Protein 4CML (pdb70)

B-factor: mean 36.12, std 12.85, range [19.16, 97.06]

Radius of gyration: 18.92 Å; Cα contacts (8 Å, |Δi|>4): 761; chains: 1; bounding box: 65×46×42 Å

InterPro domains:
  IPR000198 Rho GTPase-activating protein domain [PF00620] (830-967)
  IPR000198 Rho GTPase-activating protein domain [PS50238] (821-993)
  IPR000198 Rho GTPase-activating protein domain [SM00324] (827-993)
  IPR000300 Inositol polyphosphate-related phosphatase [PF22669] (350-634)
  IPR000300 Inositol polyphosphate-related phosphatase [SM00128] (343-644)
  IPR008936 Rho GTPase activation protein [G3DSA:1.10.555.10] (829-992)
  IPR008936 Rho GTPase activation protein [SSF48350] (781-991)
  IPR013783 Immunoglobulin-like fold [G3DSA:2.60.40.10] (668-793)
  IPR031896 INPP5B, PH domain [PF16776] (1-148)
  IPR031896 INPP5B, PH domain [cd13383] (17-129)
  IPR036691 Endonuclease/exonuclease/phosphatase superfamily [G3DSA:3.60.10.10] (320-667)
  IPR036691 Endonuclease/exonuclease/phosphatase superfamily [SSF56219] (322-664)
  IPR037793 OCRL1/INPP5B, INPP5c domain [cd09093] (345-638)
  IPR046985 Inositol 5-phosphatase [PTHR11200] (287-945)
  IPR047078 Inositol polyphosphate 5-phosphatase OCRL, RhoGAP [cd04380] (772-992)
  IPR048869 OCRL-1/2, ASH domain [PF21310] (672-779)

Nearest PDB structures (foldseek):
  4cml-assembly1_A  TM=1.003E+00  e=7.735E-70  Homo sapiens
  3n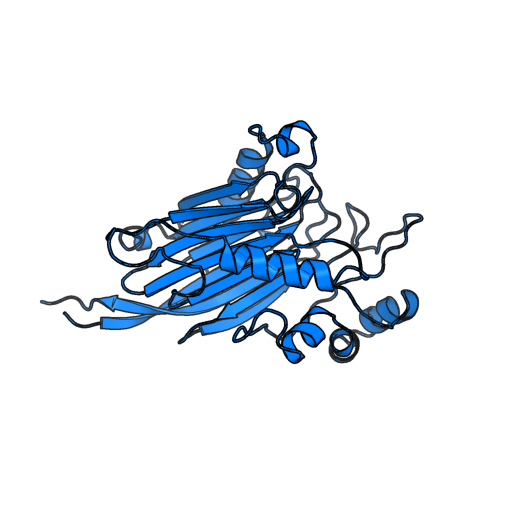9v-assembly1_A  TM=9.945E-01  e=9.491E-61  Homo sapiens
  4cmn-assembly1_A  TM=9.865E-01  e=2.016E-52  Homo sapiens
  5okn-assembly1_A  TM=8.732E-01  e=6.814E-31  Homo sapiens
  5okn-assembly4_D  TM=8.774E-01  e=6.661E-30  Homo sapiens

Solvent-accessible surface area: 13932 Å² total; per-residue (Å²): 175,181,47,95,68,70,97,8,55,0,2,0,0,0,1,1,0,38,17,56,33,36,138,57,85,5,96,78,2,0,3,80,84,50,117,19,0,19,0,0,0,0,0,0,0,38,0,16,111,42,146,86,1,47,125,110,113,138,13,97,40,52,109,58,2,44,44,13,0,46,144,1,12,20,88,118,24,92,32,20,112,34,73,36,30,44,25,11,5,2,0,1,1,2,5,0,39,97,133,22,30,94,103,26,52,74,42,52,18,60,50,6,6,2,4,93,183,31,164,42,1,48,37,0,0,0,0,0,10,0,41,0,29,57,6,21,0,0,1,0,0,0,4,0,13,32,82,70,119,72,70,125,96,0,18,95,1,24,45,38,0,40,82,77,1,96,3,83,47,106,70,124,100,102,104,71,12,44,5,89,95,19,78,3,5,0,0,0,0,2,0,6,0,22,7,56,146,38,90,43,129,98,0,56,81,6,10,144,110,141,53,30,100,94,0,66,48,56,0,2,2,79,71,21,47,79,63,152,69,2,1,115,60,27,66,35,14,135,8,88,18,47,0,0,22,49,3,42,83,52,24,68,86,44,7,106,57,112,146,56,76,38,0,0,0,0,1,0,0,4,32,75,34,160,86,25,79,40,76,32,17,73,18,20,57,58,0,58,11,0,14,7,0,0,0,4,0,9,0,37,0,5,0,103,10,57,45,141,177,195

Secondary structure (DSSP, 8-state):
--EEEEEEEEEEEEEE-TTPPP-S-THHHHSSS-PPPSEEEEEEE-S--SHHHHTT---HHHHHHHHHHHHHS-TTSPEEEEEEEEETTEEEEEEEEGGGGGGEEEEEEEEEE-SGGGTSTTSEEEEEEEEETTEEEEEEEEEPPPSGGGHHHHHHHHHHHHHH-EE--S-BTBPPEETTSSSEEEEEEE----B-S--HHHHHHHHHTT-HHHHHTTBHHHHHHHTTSS-TT-B-----S---B-B-TTSSSB--STT-PPPB--EEEEEEESSEEEEEEEE-TT--SSSS--EEEEEEEEEEEEPPP-

Sequence (310 aa):
MYTYIQNFRFFAGTYNVNGQSPKECLRLWLSNGIQAPDVYCVGFQELDLSKEAFFFHDTPKEEEWFKAVSEGLHPDAKYAKVKLIRLVGIMLLLYVKQEHAAYISEVEAETVGTGIMGRMGNKGGVAIRFQFHNTSICVVNSHLAAHIEEYERRNQDYKDICSRMQFCQPDPSLPPLTISNNHDVILWLGDLNYRIEEELDVEKVKKLIEEKDFQMLYAYDQLKIQVAAKTVFEGFTEGELTFQPTYKYDTGSDDWDTSEKCRAPAWCDRILWKGKNITQLSYQSHMALKTSDHKPVSSVFDIGVRVVAHHH

Organism: Homo sapiens (NCBI:txid9606)

CATH classification: 3.60.10.10

Structure (mmCIF, N/CA/C/O backbone):
data_4CML
#
_entry.id   4CML
#
_cell.length_a   133.661
_cell.length_b   133.661
_cell.length_c   133.661
_cell.angle_alpha   90.00
_cell.angle_beta   90.00
_cell.angle_gamma   90.00
#
_symmetry.space_group_name_H-M   'P 21 3'
#
loop_
_entity.id
_entity.type
_entity.pdbx_description
1 polymer 'TYPE II INOSITOL 1,4,5-TRISPHOSPHATE 5- PHOSPHATASE, ISOFORM 2'
2 non-polymer '1,2-dioctanoyl phosphatidyl epi-inositol (3,4)-bisphosphate'
3 non-polymer 'MAGNESIUM ION'
4 non-polymer 'CHLORIDE ION'
5 non-polymer 'SULFATE ION'
6 non-polymer GLYCEROL
7 water water
#
loop_
_atom_site.group_PDB
_atom_site.id
_atom_site.type_s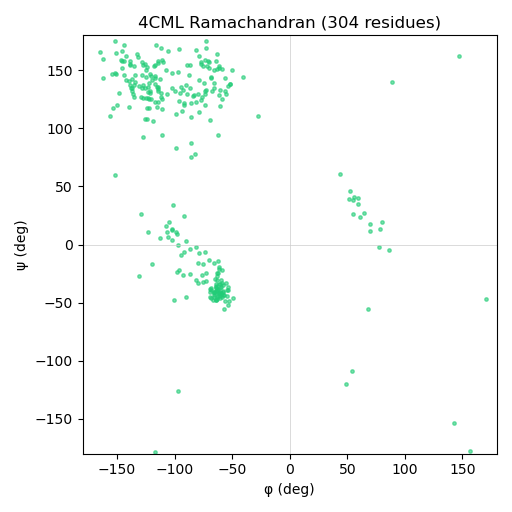ymbol
_atom_site.label_atom_id
_atom_site.label_alt_id
_atom_site.label_comp_id
_atom_site.label_asym_id
_atom_site.label_entity_id
_atom_site.label_seq_id
_atom_site.pdbx_PDB_ins_code
_atom_site.Cartn_x
_atom_site.Cartn_y
_atom_site.Cartn_z
_atom_site.occupancy
_atom_site.B_iso_or_equiv
_atom_site.auth_seq_id
_atom_site.auth_comp_id
_atom_site.auth_asym_id
_atom_site.auth_atom_id
_atom_site.pdbx_PDB_model_num
ATOM 1 N N . MET A 1 1 ? -24.972 34.288 -34.036 1.00 54.49 258 MET A N 1
ATOM 2 C CA . MET A 1 1 ? -24.590 33.649 -35.330 1.00 52.40 258 MET A CA 1
ATOM 3 C C . MET A 1 1 ? -24.515 32.120 -35.213 1.00 49.95 258 MET A C 1
ATOM 4 O O . MET A 1 1 ? -24.519 31.576 -34.106 1.00 51.04 258 MET A O 1
ATOM 9 N N . TYR A 1 2 ? -24.441 31.448 -36.362 1.00 46.55 259 TYR A N 1
ATOM 10 C CA . TYR A 1 2 ? -24.342 29.987 -36.432 1.00 43.76 259 TYR A CA 1
ATOM 11 C C . TYR A 1 2 ? -23.206 29.584 -37.362 1.00 40.73 259 TYR A C 1
ATOM 12 O O . TYR A 1 2 ? -23.057 30.177 -38.432 1.00 39.45 259 TYR A O 1
ATOM 21 N N . THR A 1 3 ? -22.406 28.598 -36.943 1.00 38.87 260 THR A N 1
ATOM 22 C CA . THR A 1 3 ? -21.330 28.052 -37.766 1.00 36.42 260 THR A CA 1
ATOM 23 C C . THR A 1 3 ? -21.570 26.591 -38.164 1.00 35.02 260 THR A C 1
ATOM 24 O O . THR A 1 3 ? -22.297 25.855 -37.494 1.00 35.09 260 THR A O 1
ATOM 28 N N . TYR A 1 4 ? -20.935 26.192 -39.260 1.00 32.52 261 TYR A N 1
ATOM 29 C CA . TYR A 1 4 ? -21.027 24.839 -39.776 1.00 31.66 261 TYR A CA 1
ATOM 30 C C . TYR A 1 4 ? -19.677 24.494 -40.391 1.00 30.07 261 TYR A C 1
ATOM 31 O O . TYR A 1 4 ? -18.910 25.388 -40.744 1.00 28.96 261 TYR A O 1
ATOM 40 N N . ILE A 1 5 ? -19.392 23.200 -40.508 1.00 29.79 262 ILE A N 1
ATOM 41 C CA . ILE A 1 5 ? -18.174 22.734 -41.141 1.00 28.57 262 ILE A CA 1
ATOM 42 C C . ILE A 1 5 ? -18.317 22.683 -42.663 1.00 28.40 262 ILE A C 1
ATOM 43 O O . ILE A 1 5 ? -19.269 22.119 -43.196 1.00 29.11 262 ILE A O 1
ATOM 48 N N . GLN A 1 6 ? -17.357 23.303 -43.337 1.00 27.70 263 GLN A N 1
ATOM 49 C CA . GLN A 1 6 ? -17.234 23.276 -44.777 1.00 27.80 263 GLN A CA 1
ATOM 50 C C . GLN A 1 6 ? -15.799 22.860 -45.077 1.00 27.08 263 GLN A C 1
ATOM 51 O O . GLN A 1 6 ? -14.860 23.370 -44.454 1.00 25.94 263 GLN A O 1
ATOM 57 N N . ASN A 1 7 ? -15.635 21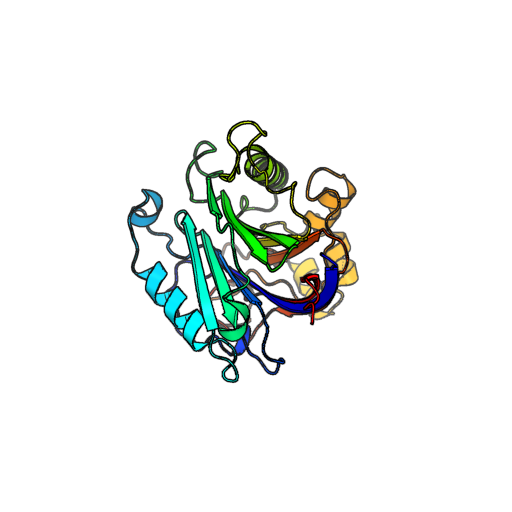.938 -46.022 1.00 27.58 264 ASN A N 1
ATOM 58 C CA . ASN A 1 7 ? -14.324 21.389 -46.339 1.00 27.79 264 ASN A CA 1
ATOM 59 C C . ASN A 1 7 ? -13.594 22.224 -47.358 1.00 26.93 264 ASN A C 1
ATOM 60 O O . ASN A 1 7 ? -14.177 22.636 -48.357 1.00 26.83 264 ASN A O 1
ATOM 65 N N . PHE A 1 8 ? -12.314 22.469 -47.095 1.00 26.15 265 PHE A N 1
ATOM 66 C CA . PHE A 1 8 ? -11.447 23.110 -48.066 1.00 26.45 265 PHE A CA 1
ATOM 67 C C . PHE A 1 8 ? -10.231 22.242 -48.314 1.00 26.30 265 PHE A C 1
ATOM 68 O O . PHE A 1 8 ? -9.787 21.494 -47.425 1.00 26.27 265 PHE A O 1
ATOM 76 N N . ARG A 1 9 ? -9.701 22.347 -49.526 1.00 26.57 266 ARG A N 1
ATOM 77 C CA . ARG A 1 9 ? -8.500 21.614 -49.919 1.00 27.15 266 ARG A CA 1
ATOM 78 C C . ARG A 1 9 ? -7.250 22.430 -49.658 1.00 25.52 266 ARG A C 1
ATOM 79 O O . ARG A 1 9 ? -7.117 23.520 -50.211 1.00 24.84 266 ARG A O 1
ATOM 87 N N . PHE A 1 10 ? -6.338 21.881 -48.849 1.00 24.84 267 PHE A N 1
ATOM 88 C CA . PHE A 1 10 ? -5.050 22.506 -48.532 1.00 24.11 267 PHE A CA 1
ATOM 89 C C . PHE A 1 10 ? -3.916 21.698 -49.139 1.00 24.18 267 PHE A C 1
ATOM 90 O O . PHE A 1 10 ? -3.827 20.499 -48.903 1.00 25.03 267 PHE A O 1
ATOM 98 N N . PHE A 1 11 ? -3.045 22.361 -49.899 1.00 23.69 268 PHE A N 1
ATOM 99 C CA . PHE A 1 11 ? -1.798 21.778 -50.385 1.00 23.06 268 PHE A CA 1
ATOM 100 C C . PHE A 1 11 ? -0.670 22.248 -49.484 1.00 22.42 268 PHE A C 1
ATOM 101 O O . PHE A 1 11 ? -0.576 23.442 -49.190 1.00 22.20 268 PHE A O 1
ATOM 109 N N . ALA A 1 12 ? 0.168 21.308 -49.045 1.00 22.28 269 ALA A N 1
ATOM 110 C CA . ALA A 1 12 ? 1.394 21.600 -48.311 1.00 21.73 269 ALA A CA 1
ATOM 111 C C . ALA A 1 12 ? 2.565 21.008 -49.085 1.00 22.25 269 ALA A C 1
ATOM 112 O O . ALA A 1 12 ? 2.522 19.855 -49.502 1.00 21.66 269 ALA A O 1
ATOM 114 N N . GLY A 1 13 ? 3.613 21.807 -49.269 1.00 22.20 270 GLY A N 1
ATOM 115 C CA . GLY A 1 13 ? 4.809 21.360 -49.960 1.00 22.68 270 GLY A CA 1
ATOM 116 C C . GLY A 1 13 ? 6.051 21.779 -49.214 1.00 22.27 270 GLY A C 1
ATOM 117 O O . GLY A 1 13 ? 6.078 22.849 -48.598 1.00 22.70 270 GLY A O 1
ATOM 118 N N . THR A 1 14 ? 7.077 20.936 -49.269 1.00 22.53 271 THR A N 1
ATOM 119 C CA . THR A 1 14 ? 8.385 21.256 -48.709 1.00 22.07 271 THR A CA 1
ATOM 120 C C . THR A 1 14 ? 9.465 20.859 -49.713 1.00 22.66 271 THR A C 1
ATOM 121 O O . THR A 1 14 ? 9.380 19.793 -50.340 1.00 23.41 271 THR A O 1
ATOM 125 N N . TYR A 1 15 ? 10.468 21.723 -49.873 1.00 22.13 272 TYR A N 1
ATOM 126 C CA . TYR A 1 15 ? 11.530 21.515 -50.857 1.00 22.44 272 TYR A CA 1
ATOM 127 C C . TYR A 1 15 ? 12.832 22.158 -50.377 1.00 22.47 272 TYR A C 1
ATOM 128 O O . TYR A 1 15 ? 12.896 23.357 -50.147 1.00 22.32 272 TYR A O 1
ATOM 137 N N . ASN A 1 16 ? 13.868 21.348 -50.219 1.00 23.36 273 ASN A N 1
ATOM 138 C CA . ASN A 1 16 ? 15.210 21.844 -49.923 1.00 23.23 273 ASN A CA 1
ATOM 139 C C . ASN A 1 16 ? 15.910 21.993 -51.265 1.00 23.80 273 ASN A C 1
ATOM 140 O O . ASN A 1 16 ? 16.136 21.001 -51.954 1.00 24.66 273 ASN A O 1
ATOM 145 N N . VAL A 1 17 ? 16.244 23.227 -51.638 1.00 23.22 274 VAL A N 1
ATOM 146 C CA . VAL A 1 17 ? 16.698 23.518 -53.004 1.00 23.66 274 VAL A CA 1
ATOM 147 C C . VAL A 1 17 ? 18.210 23.694 -53.126 1.00 23.82 274 VAL A C 1
ATOM 148 O O . VAL A 1 17 ? 18.699 24.194 -54.133 1.00 24.29 274 VAL A O 1
ATOM 152 N N . ASN A 1 18 ? 18.943 23.315 -52.086 1.00 24.03 275 ASN A N 1
ATOM 153 C CA . ASN A 1 18 ? 20.416 23.250 -52.132 1.00 25.08 275 ASN A CA 1
ATOM 154 C C . ASN A 1 18 ? 21.085 24.538 -52.647 1.00 25.41 275 ASN A C 1
ATOM 155 O O . ASN A 1 18 ? 22.037 24.491 -53.418 1.00 26.42 275 ASN A O 1
ATOM 160 N N . GLY A 1 19 ? 20.538 25.682 -52.253 1.00 24.98 276 GLY A N 1
ATOM 161 C CA . GLY A 1 19 ? 21.092 26.981 -52.612 1.00 25.60 276 GLY A CA 1
ATOM 162 C C . GLY A 1 19 ? 20.965 27.356 -54.073 1.00 26.74 276 GLY A C 1
ATOM 163 O O . GLY A 1 19 ? 21.580 28.329 -54.503 1.00 27.13 276 GLY A O 1
ATOM 164 N N . GLN A 1 20 ? 20.170 26.599 -54.829 1.00 27.16 277 GLN A N 1
ATOM 165 C CA . GLN A 1 20 ? 20.012 26.841 -56.260 1.00 28.88 277 GLN A CA 1
ATOM 166 C C . GLN A 1 20 ? 18.890 27.824 -56.572 1.00 28.70 277 GLN A C 1
ATOM 167 O O . GLN A 1 20 ? 17.952 27.992 -55.796 1.00 27.34 277 GLN A O 1
ATOM 173 N N . SER A 1 21 ? 19.021 28.476 -57.722 1.00 30.38 278 SER A N 1
ATOM 174 C CA . SER A 1 21 ? 17.924 29.193 -58.364 1.00 31.14 278 SER A CA 1
ATOM 175 C C . SER A 1 21 ? 17.014 28.174 -59.049 1.00 31.92 278 SER A C 1
ATOM 176 O O . SER A 1 21 ? 17.460 27.074 -59.381 1.00 32.56 278 SER A O 1
ATOM 179 N N . PRO A 1 22 ? 15.746 28.538 -59.284 1.00 32.12 279 PRO A N 1
ATOM 180 C CA . PRO A 1 22 ? 14.847 27.611 -59.962 1.00 33.04 279 PRO A CA 1
ATOM 181 C C . PRO A 1 22 ? 15.180 27.484 -61.443 1.00 35.59 279 PRO A C 1
ATOM 182 O O . PRO A 1 22 ? 15.408 28.495 -62.109 1.00 37.21 279 PRO A O 1
ATOM 186 N N . LYS A 1 23 ? 15.242 26.248 -61.932 1.00 36.66 280 LYS A N 1
ATOM 187 C CA . LYS A 1 23 ? 15.534 25.961 -63.343 1.00 39.39 280 LYS A CA 1
ATOM 188 C C . LYS A 1 23 ? 14.409 25.214 -64.050 1.00 39.51 280 LYS A C 1
ATOM 189 O O . LYS A 1 23 ? 14.369 25.190 -65.265 1.00 42.24 280 LYS A O 1
ATOM 195 N N . GLU A 1 24 ? 13.498 24.616 -63.291 1.00 37.35 281 GLU A N 1
ATOM 196 C CA . GLU A 1 24 ? 12.420 23.816 -63.849 1.00 37.50 281 GLU A CA 1
ATOM 197 C C . GLU A 1 24 ? 11.052 24.408 -63.516 1.00 35.91 281 GLU A C 1
ATOM 198 O O . GLU A 1 24 ? 10.877 25.085 -62.507 1.00 33.73 281 GLU A O 1
ATOM 204 N N . CYS A 1 25 ? 10.084 24.127 -64.375 1.00 36.63 282 CYS A N 1
ATOM 205 C CA . CYS A 1 25 ? 8.699 24.454 -64.104 1.00 35.87 282 CYS A CA 1
ATOM 206 C C . CYS A 1 25 ? 8.281 23.701 -62.844 1.00 33.36 282 CYS A C 1
ATOM 207 O O . CYS A 1 25 ? 8.568 22.515 -62.714 1.00 34.31 282 CYS A O 1
ATOM 210 N N . LEU A 1 26 ? 7.634 24.385 -61.913 1.00 30.80 283 LEU A N 1
ATOM 211 C CA . LEU A 1 26 ? 7.220 23.761 -60.665 1.00 28.89 283 LEU A CA 1
ATOM 212 C C . LEU A 1 26 ? 5.815 23.139 -60.692 1.00 29.10 283 LEU A C 1
ATOM 213 O O . LEU A 1 26 ? 5.350 22.641 -59.677 1.00 27.85 283 LEU A O 1
ATOM 218 N N . ARG A 1 27 ? 5.135 23.156 -61.835 1.00 30.50 284 ARG A N 1
ATOM 219 C CA . ARG A 1 27 ? 3.869 22.443 -61.950 1.00 31.02 284 ARG A CA 1
ATOM 220 C C . ARG A 1 27 ? 3.997 20.970 -61.548 1.00 31.09 284 ARG A C 1
ATOM 221 O O . ARG A 1 27 ? 3.082 20.406 -60.950 1.00 30.40 284 ARG A O 1
ATOM 229 N N . LEU A 1 28 ? 5.127 20.355 -61.882 1.00 32.12 285 LEU A N 1
ATOM 230 C CA . LEU A 1 28 ? 5.367 18.945 -61.573 1.00 32.90 285 LEU A CA 1
ATOM 231 C C . LEU A 1 28 ? 5.345 18.678 -60.067 1.00 30.88 285 LEU A C 1
ATOM 232 O O . LEU A 1 28 ? 5.154 17.540 -59.639 1.00 31.60 285 LEU A O 1
ATOM 237 N N . TRP A 1 29 ? 5.511 19.735 -59.277 1.00 28.74 286 TRP A N 1
ATOM 238 C CA . TRP A 1 29 ? 5.390 19.666 -57.830 1.00 26.84 286 TRP A CA 1
ATOM 239 C C . TRP A 1 29 ? 4.036 20.185 -57.339 1.00 25.83 286 TRP A C 1
ATOM 240 O O . TRP A 1 29 ? 3.366 19.549 -56.519 1.00 25.50 286 TRP A O 1
ATOM 251 N N . LEU A 1 30 ? 3.635 21.343 -57.843 1.00 25.91 287 LEU A N 1
ATOM 252 C CA . LEU A 1 30 ? 2.551 22.131 -57.242 1.00 25.19 287 LEU A CA 1
ATOM 253 C C . LEU A 1 30 ? 1.168 21.915 -57.866 1.00 26.15 287 LEU A C 1
ATOM 254 O O . LEU A 1 30 ? 0.168 22.213 -57.232 1.00 25.30 287 LEU A O 1
ATOM 259 N N . SER A 1 31 ? 1.116 21.440 -59.105 1.00 28.00 288 SER A N 1
ATOM 260 C CA . SER A 1 31 ? -0.153 21.199 -59.782 1.00 29.94 288 SER A CA 1
ATOM 261 C C . SER A 1 31 ? -0.014 20.066 -60.809 1.00 32.67 288 SER A C 1
ATOM 262 O O . SER A 1 31 ? -0.239 20.250 -62.002 1.00 34.20 288 SER A O 1
ATOM 265 N N . ASN A 1 32 ? 0.357 18.888 -60.319 1.00 34.24 289 ASN A N 1
ATOM 266 C CA . ASN A 1 32 ? 0.654 17.742 -61.172 1.00 37.73 289 ASN A CA 1
ATOM 267 C C . ASN A 1 32 ? -0.551 16.807 -61.233 1.00 39.19 289 ASN A C 1
ATOM 268 O O . ASN A 1 32 ? -0.633 15.846 -60.473 1.00 40.69 289 ASN A O 1
ATOM 273 N N . GLY A 1 33 ? -1.509 17.109 -62.092 1.00 40.24 290 GLY A N 1
ATOM 274 C CA . GLY A 1 33 ? -2.748 16.332 -62.146 1.00 41.24 290 GLY A CA 1
ATOM 275 C C . GLY A 1 33 ? -3.571 16.288 -60.856 1.00 39.81 290 GLY A C 1
ATOM 276 O O . GLY A 1 33 ? -4.176 15.266 -60.539 1.00 41.81 290 GLY A O 1
ATOM 277 N N . ILE A 1 34 ? -3.597 17.369 -60.091 1.00 37.32 291 ILE A N 1
ATOM 278 C CA . ILE A 1 34 ? -4.501 17.440 -58.938 1.00 35.35 291 ILE A CA 1
ATOM 279 C C . ILE A 1 34 ? -5.602 18.461 -59.192 1.00 34.82 291 ILE A C 1
ATOM 280 O O . ILE A 1 34 ? -5.454 19.332 -60.041 1.00 34.74 291 ILE A O 1
ATOM 285 N N . GLN A 1 35 ? -6.710 18.339 -58.461 1.00 34.38 292 GLN A N 1
ATOM 286 C CA . GLN A 1 35 ? -7.728 19.394 -58.406 1.00 34.07 292 GLN A CA 1
ATOM 287 C C . GLN A 1 35 ? -7.096 20.640 -57.824 1.00 31.75 292 GLN A C 1
ATOM 288 O O . GLN A 1 35 ? -6.204 20.533 -56.988 1.00 30.01 292 GLN A O 1
ATOM 294 N N . ALA A 1 36 ? -7.623 21.804 -58.202 1.00 31.36 293 ALA A N 1
ATOM 295 C CA . ALA A 1 36 ? -7.125 23.091 -57.708 1.00 30.32 293 ALA A CA 1
ATOM 296 C C . ALA A 1 36 ? -7.263 23.187 -56.195 1.00 28.83 293 ALA A C 1
ATOM 297 O O . ALA A 1 36 ? -8.365 23.109 -55.685 1.00 29.96 293 ALA A O 1
ATOM 299 N N . PRO A 1 37 ? -6.150 23.346 -55.465 1.00 27.64 294 PRO A N 1
ATOM 300 C CA . PRO A 1 37 ? -6.266 23.601 -54.039 1.00 26.57 294 PRO A CA 1
ATOM 301 C C . PRO A 1 37 ? -6.981 24.918 -53.734 1.00 26.43 294 PRO A C 1
ATOM 302 O O . PRO A 1 37 ? -6.911 25.845 -54.536 1.00 26.81 294 PRO A O 1
ATOM 306 N N . ASP A 1 38 ? -7.657 24.984 -52.587 1.00 25.71 295 ASP A N 1
ATOM 307 C CA . ASP A 1 38 ? -8.209 26.235 -52.083 1.00 25.63 295 ASP A CA 1
ATOM 308 C C . ASP A 1 38 ? -7.127 27.085 -51.414 1.00 24.82 295 ASP A C 1
ATOM 309 O O . ASP A 1 38 ? -7.177 28.315 -51.474 1.00 24.91 295 ASP A O 1
ATOM 314 N N . VAL A 1 39 ? -6.166 26.410 -50.781 1.00 23.99 296 VAL A N 1
ATOM 315 C CA . VAL A 1 39 ? -5.079 27.035 -50.041 1.00 23.56 296 VAL A CA 1
ATOM 316 C C . VAL A 1 39 ? -3.756 26.321 -50.354 1.00 23.56 296 VAL A C 1
ATOM 317 O O . VAL A 1 39 ? -3.690 25.081 -50.312 1.00 23.45 296 VAL A O 1
ATOM 321 N N . TYR A 1 40 ? -2.715 27.105 -50.652 1.00 23.47 297 TYR A N 1
ATOM 322 C CA . TYR A 1 40 ? -1.361 26.597 -50.868 1.00 23.31 297 TYR A CA 1
ATOM 323 C C . TYR A 1 40 ? -0.437 27.058 -49.746 1.00 23.29 297 TYR A C 1
ATOM 324 O O . TYR A 1 40 ? -0.398 28.253 -49.423 1.00 24.27 297 TYR A O 1
ATOM 333 N N . CYS A 1 41 ? 0.301 26.106 -49.171 1.00 23.29 298 CYS A N 1
ATOM 334 C CA . CYS A 1 41 ? 1.307 26.341 -48.147 1.00 23.14 298 CYS A CA 1
ATOM 335 C C . CYS A 1 41 ? 2.597 25.739 -48.698 1.00 23.04 298 CYS A C 1
ATOM 336 O O . CYS A 1 41 ? 2.734 24.519 -48.788 1.00 22.87 298 CYS A O 1
ATOM 339 N N . VAL A 1 42 ? 3.534 26.589 -49.092 1.00 22.75 299 VAL A N 1
ATOM 340 C CA . VAL A 1 42 ? 4.697 26.139 -49.833 1.00 22.33 299 VAL A CA 1
ATOM 341 C C . VAL A 1 42 ? 5.971 26.560 -49.101 1.00 22.41 299 VAL A C 1
ATOM 342 O O . VAL A 1 42 ? 6.217 27.748 -48.914 1.00 22.54 299 VAL A O 1
ATOM 346 N N . GLY A 1 43 ? 6.757 25.569 -48.668 1.00 22.30 300 GLY A N 1
ATOM 347 C CA . GLY A 1 43 ? 7.953 25.818 -47.876 1.00 22.40 300 GLY A CA 1
ATOM 348 C C . GLY A 1 43 ? 9.250 25.380 -48.537 1.00 22.56 300 GLY A C 1
ATOM 349 O O . GLY A 1 43 ? 9.307 24.337 -49.206 1.00 23.21 300 GLY A O 1
ATOM 350 N N . PHE A 1 44 ? 10.290 26.176 -48.318 1.00 22.13 301 PHE A N 1
ATOM 351 C CA . PHE A 1 44 ? 11.632 25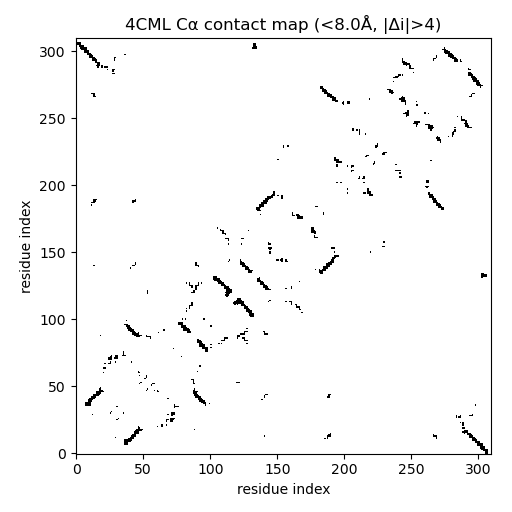.905 -48.807 1.00 22.43 301 PHE A CA 1
ATOM 352 C C . PHE A 1 44 ? 12.648 25.880 -47.682 1.00 22.56 301 PHE A C 1
ATOM 353 O O . PHE A 1 44 ? 12.477 26.560 -46.656 1.00 22.18 301 PHE A O 1
ATOM 361 N N . GLN A 1 45 ? 13.720 25.121 -47.908 1.00 22.86 302 GLN A N 1
ATOM 362 C CA . GLN A 1 45 ? 14.955 25.229 -47.135 1.00 22.99 302 GLN A CA 1
ATOM 363 C C . GLN A 1 45 ? 16.149 25.447 -48.078 1.00 23.57 302 GLN A C 1
ATOM 364 O O . GLN A 1 45 ? 16.098 25.106 -49.260 1.00 23.72 302 GLN A O 1
ATOM 370 N N . GLU A 1 46 ? 17.207 26.048 -47.546 1.00 23.42 303 GLU A N 1
ATOM 371 C CA . GLU A 1 46 ? 18.418 26.331 -48.306 1.00 23.86 303 GLU A CA 1
ATOM 372 C C . GLU A 1 46 ? 18.165 27.158 -49.570 1.00 23.79 303 GLU A C 1
ATOM 373 O O . GLU A 1 46 ? 18.774 26.930 -50.626 1.00 24.58 303 GLU A O 1
ATOM 379 N N . LEU A 1 47 ? 17.290 28.147 -49.451 1.00 22.65 304 LEU A N 1
ATOM 380 C CA . LEU A 1 47 ? 17.017 29.061 -50.567 1.00 22.66 304 LEU A CA 1
ATOM 381 C C . LEU A 1 47 ? 18.294 29.756 -51.032 1.00 23.46 304 LEU A C 1
ATOM 382 O O . LEU A 1 47 ? 18.449 30.019 -52.223 1.00 24.07 304 LEU A O 1
ATOM 387 N N . ASP A 1 48 ? 19.188 30.049 -50.081 1.00 23.34 305 ASP A N 1
ATOM 388 C CA . ASP A 1 48 ? 20.428 30.788 -50.328 1.00 24.14 305 ASP A CA 1
ATOM 389 C C . ASP A 1 48 ? 21.480 30.401 -49.283 1.00 24.43 305 ASP A C 1
ATOM 390 O O . ASP A 1 48 ? 21.307 30.643 -48.088 1.00 23.91 305 ASP A O 1
ATOM 395 N N . LEU A 1 49 ? 22.585 29.819 -49.743 1.00 25.35 306 LEU A N 1
ATOM 396 C CA . LEU A 1 49 ? 23.623 29.320 -48.840 1.00 25.65 306 LEU A CA 1
ATOM 397 C C . LEU A 1 49 ? 24.785 30.303 -48.685 1.00 25.82 306 LEU A C 1
ATOM 398 O O . LEU A 1 49 ? 25.799 29.970 -48.072 1.00 26.11 306 LEU A O 1
ATOM 403 N N . SER A 1 50 ? 24.633 31.518 -49.216 1.00 25.73 307 SER A N 1
ATOM 404 C CA . SER A 1 50 ? 25.708 32.505 -49.166 1.00 26.00 307 SER A CA 1
ATOM 405 C C . SER A 1 50 ? 25.947 33.051 -47.746 1.00 25.56 307 SER A C 1
ATOM 406 O O . SER A 1 50 ? 25.071 32.997 -46.866 1.00 24.51 307 SER A O 1
ATOM 409 N N . LYS A 1 51 ? 27.153 33.566 -47.536 1.00 25.59 308 LYS A N 1
ATOM 410 C CA . LYS A 1 51 ? 27.502 34.233 -46.304 1.00 25.60 308 LYS A CA 1
ATOM 411 C C . LYS A 1 51 ? 26.650 35.500 -46.126 1.00 26.15 308 LYS A C 1
ATOM 412 O O . LYS A 1 51 ? 26.263 35.829 -45.018 1.00 25.89 308 LYS A O 1
ATOM 418 N N . GLU A 1 52 ? 26.343 36.181 -47.230 1.00 26.80 309 GLU A N 1
ATOM 419 C CA . GLU A 1 52 ? 25.538 37.397 -47.193 1.00 26.99 309 GLU A CA 1
ATOM 420 C C . GLU A 1 52 ? 24.133 37.086 -46.661 1.00 26.27 309 GLU A C 1
ATOM 421 O O . GLU A 1 52 ? 23.627 37.800 -45.807 1.00 26.69 309 GLU A O 1
ATOM 427 N N . ALA A 1 53 ? 23.520 36.010 -47.143 1.00 25.13 310 ALA A N 1
ATOM 428 C CA . ALA A 1 53 ? 22.194 35.612 -46.664 1.00 24.32 310 ALA A CA 1
ATOM 429 C C . ALA A 1 53 ? 22.263 35.198 -45.197 1.00 24.27 310 ALA A C 1
ATOM 430 O O . ALA A 1 53 ? 21.397 35.567 -44.394 1.00 24.11 310 ALA A O 1
ATOM 432 N N . PHE A 1 54 ? 23.322 34.465 -44.855 1.00 24.60 311 PHE A N 1
ATOM 433 C CA . PHE A 1 54 ? 23.578 34.020 -43.479 1.00 24.33 311 PHE A CA 1
ATOM 434 C C . PHE A 1 54 ? 23.596 35.203 -42.500 1.00 24.96 311 PHE A C 1
ATOM 435 O O . PHE A 1 54 ? 23.069 35.089 -41.396 1.00 25.04 311 PHE A O 1
ATOM 443 N N . PHE A 1 55 ? 24.165 36.334 -42.911 1.00 25.44 312 PHE A N 1
ATOM 444 C CA . PHE A 1 55 ? 24.153 37.552 -42.075 1.00 26.56 312 PHE A CA 1
ATOM 445 C C . PHE A 1 55 ? 22.945 38.475 -42.359 1.00 26.75 312 PHE A C 1
ATOM 446 O O . PHE A 1 55 ? 22.989 39.684 -42.115 1.00 28.32 312 PHE A O 1
ATOM 454 N N . PHE A 1 56 ? 21.878 37.870 -42.878 1.00 25.75 313 PHE A N 1
ATOM 455 C CA . PHE A 1 56 ? 20.507 38.418 -42.866 1.00 25.73 313 PHE A CA 1
ATOM 456 C C . PHE A 1 56 ? 20.206 39.469 -43.940 1.00 26.21 313 PHE A C 1
ATOM 457 O O . PHE A 1 56 ? 19.224 40.201 -43.845 1.00 26.04 313 PHE A O 1
ATOM 465 N N . HIS A 1 57 ? 21.022 39.495 -44.991 1.00 26.41 314 HIS A N 1
ATOM 466 C CA . HIS A 1 57 ? 20.767 40.383 -46.120 1.00 27.30 314 HIS A CA 1
ATOM 467 C C . HIS A 1 57 ? 19.659 39.827 -47.012 1.00 27.04 314 HIS A C 1
ATOM 468 O O . HIS A 1 57 ? 19.403 38.624 -47.024 1.00 25.44 314 HIS A O 1
ATOM 475 N N . ASP A 1 58 ? 19.005 40.728 -47.737 1.00 28.81 315 ASP A N 1
ATOM 476 C CA . ASP A 1 58 ? 18.046 40.362 -48.769 1.00 29.55 315 ASP A CA 1
ATOM 477 C C . ASP A 1 58 ? 18.752 39.555 -49.854 1.00 29.44 315 ASP A C 1
ATOM 478 O O . ASP A 1 58 ? 19.955 39.695 -50.062 1.00 30.05 315 ASP A O 1
ATOM 483 N N . THR A 1 59 ? 17.991 38.716 -50.544 1.00 28.91 316 THR A N 1
ATOM 484 C CA . THR A 1 59 ? 18.537 37.852 -51.586 1.00 29.19 316 THR A CA 1
ATOM 485 C C . THR A 1 59 ? 17.589 37.783 -52.781 1.00 29.37 316 THR A C 1
ATOM 486 O O . THR A 1 59 ? 16.375 37.717 -52.608 1.00 28.63 316 THR A O 1
ATOM 490 N N . PRO A 1 60 ? 18.144 37.776 -54.001 1.00 30.77 317 PRO A N 1
ATOM 491 C CA . PRO A 1 60 ? 17.284 37.653 -55.179 1.00 31.29 317 PRO A CA 1
ATOM 492 C C . PRO A 1 60 ? 16.579 36.294 -55.261 1.00 30.25 317 PRO A C 1
ATOM 493 O O . PRO A 1 60 ? 15.593 36.159 -55.983 1.00 30.78 317 PRO A O 1
ATOM 497 N N . LYS A 1 61 ? 17.060 35.316 -54.497 1.00 28.99 318 LYS A N 1
ATOM 498 C CA . LYS A 1 61 ? 16.472 33.988 -54.469 1.00 28.21 318 LYS A CA 1
ATOM 499 C C . LYS A 1 61 ? 15.046 34.004 -53.946 1.00 27.53 318 LYS A C 1
ATOM 500 O O . LYS A 1 61 ? 14.234 33.157 -54.323 1.00 26.84 318 LYS A O 1
ATOM 506 N N . GLU A 1 62 ? 14.749 34.944 -53.052 1.00 27.60 319 GLU A N 1
ATOM 507 C CA . GLU A 1 62 ? 13.397 35.096 -52.524 1.00 27.38 319 GLU A CA 1
ATOM 508 C C . GLU A 1 62 ? 12.414 35.324 -53.670 1.00 28.13 319 GLU A C 1
ATOM 509 O O . GLU A 1 62 ? 11.459 34.580 -53.816 1.00 27.46 319 GLU A O 1
ATOM 515 N N . GLU A 1 63 ? 12.665 36.335 -54.492 1.00 29.90 320 GLU A N 1
ATOM 516 C CA . GLU A 1 63 ? 11.768 36.643 -55.605 1.00 31.99 320 GLU A CA 1
ATOM 517 C C . GLU A 1 63 ? 11.796 35.561 -56.698 1.00 31.64 320 GLU A C 1
ATOM 518 O O . GLU A 1 63 ? 10.756 35.236 -57.259 1.00 31.70 320 GLU A O 1
ATOM 524 N N . GLU A 1 64 ? 12.974 35.016 -57.006 1.00 31.07 321 GLU A N 1
ATOM 525 C CA . GLU A 1 64 ? 13.065 33.966 -58.025 1.00 31.25 321 GLU A CA 1
ATOM 526 C C . GLU A 1 64 ? 12.146 32.796 -57.668 1.00 29.67 321 GLU A C 1
ATOM 527 O O . GLU A 1 64 ? 11.363 32.353 -58.495 1.00 30.25 321 GLU A O 1
ATOM 533 N N . TRP A 1 65 ? 12.225 32.326 -56.432 1.00 28.26 322 TRP A N 1
ATOM 534 C CA . TRP A 1 65 ? 11.438 31.165 -56.015 1.00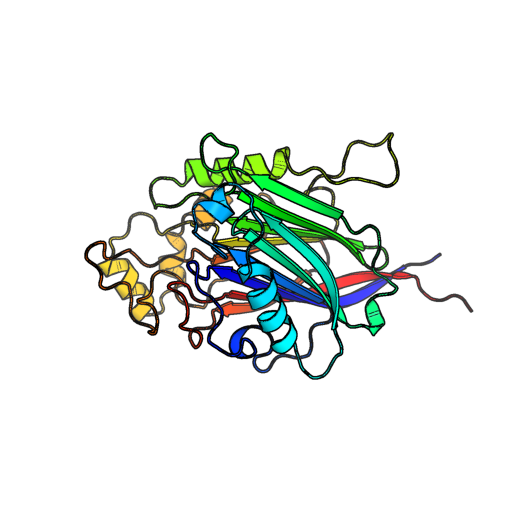 27.37 322 TRP A CA 1
ATOM 535 C C . TRP A 1 65 ? 9.973 31.494 -55.789 1.00 27.58 322 TRP A C 1
ATOM 536 O O . TRP A 1 65 ? 9.111 30.646 -56.034 1.00 27.44 322 TRP A O 1
ATOM 547 N N . PHE A 1 66 ? 9.681 32.714 -55.338 1.00 28.06 323 PHE A N 1
ATOM 548 C CA . PHE A 1 66 ? 8.289 33.154 -55.210 1.00 28.28 323 PHE A CA 1
ATOM 549 C C . PHE A 1 66 ? 7.582 33.174 -56.577 1.00 29.00 323 PHE A C 1
ATOM 550 O O . PHE A 1 66 ? 6.448 32.719 -56.713 1.00 28.85 323 PHE A O 1
ATOM 558 N N . LYS A 1 67 ? 8.258 33.701 -57.584 1.00 29.83 324 LYS A N 1
ATOM 559 C CA . LYS A 1 67 ? 7.700 33.754 -58.927 1.00 31.22 324 LYS A CA 1
ATOM 560 C C . LYS A 1 67 ? 7.519 32.358 -59.531 1.00 30.07 324 LYS A C 1
ATOM 561 O O . LYS A 1 67 ? 6.511 32.085 -60.176 1.00 30.41 324 LYS A O 1
ATOM 564 N N . ALA A 1 68 ? 8.508 31.497 -59.326 1.00 28.76 325 ALA A N 1
ATOM 565 C CA . ALA A 1 68 ? 8.446 30.115 -59.795 1.00 28.63 325 ALA A CA 1
ATOM 566 C C . ALA A 1 68 ? 7.246 29.384 -59.170 1.00 27.54 325 ALA A C 1
ATOM 567 O O . ALA A 1 68 ? 6.539 28.633 -59.865 1.00 27.60 325 ALA A O 1
ATOM 569 N N . VAL A 1 69 ? 7.011 29.617 -57.875 1.00 26.14 326 VAL A N 1
ATOM 570 C CA . VAL A 1 69 ? 5.879 28.993 -57.183 1.00 25.40 326 VAL A CA 1
ATOM 571 C C . VAL A 1 69 ? 4.574 29.545 -57.744 1.00 26.53 326 VAL A C 1
ATOM 572 O O . VAL A 1 69 ? 3.680 28.778 -58.118 1.00 26.53 326 VAL A O 1
ATOM 576 N N . SER A 1 70 ? 4.494 30.869 -57.862 1.00 27.42 327 SER A N 1
ATOM 577 C CA . SER A 1 70 ? 3.281 31.521 -58.369 1.00 28.61 327 SER A CA 1
ATOM 578 C C . SER A 1 70 ? 2.919 31.012 -59.761 1.00 29.73 327 SER A C 1
ATOM 579 O O . SER A 1 70 ? 1.753 30.815 -60.064 1.00 30.18 327 SER A O 1
ATOM 582 N N . GLU A 1 71 ? 3.930 30.810 -60.594 1.00 30.64 328 GLU A N 1
ATOM 583 C CA . GLU A 1 71 ? 3.738 30.333 -61.956 1.00 32.57 328 GLU A CA 1
ATOM 584 C C . GLU A 1 71 ? 3.356 28.849 -61.993 1.00 31.06 328 GLU A C 1
ATOM 585 O O . GLU A 1 71 ? 2.741 28.395 -62.946 1.00 31.88 328 GLU A O 1
ATOM 591 N N . GLY A 1 72 ? 3.723 28.110 -60.951 1.00 28.64 329 GLY A N 1
ATOM 592 C CA . GLY A 1 72 ? 3.434 26.682 -60.864 1.00 28.04 329 GLY A CA 1
ATOM 593 C C . GLY A 1 72 ? 2.143 26.311 -60.170 1.00 26.85 329 GLY A C 1
ATOM 594 O O . GLY A 1 72 ? 1.775 25.139 -60.149 1.00 26.94 329 GLY A O 1
ATOM 595 N N . LEU A 1 73 ? 1.452 27.291 -59.589 1.00 26.01 330 LEU A N 1
ATOM 596 C CA . LEU A 1 73 ? 0.151 27.028 -58.977 1.00 25.28 330 LEU A CA 1
ATOM 597 C C . LEU A 1 73 ? -0.877 26.589 -60.032 1.00 26.37 330 LEU A C 1
ATOM 598 O O . LEU A 1 73 ? -0.717 26.829 -61.234 1.00 27.06 330 LEU A O 1
ATOM 603 N N . HIS A 1 74 ? -1.915 25.912 -59.562 1.00 25.97 331 HIS A N 1
ATOM 604 C CA . HIS A 1 74 ? -2.924 25.358 -60.438 1.00 27.23 331 HIS A CA 1
ATOM 605 C C . HIS A 1 74 ? -3.509 26.453 -61.327 1.00 29.20 331 HIS A C 1
ATOM 606 O O . HIS A 1 74 ? -3.931 27.494 -60.819 1.00 28.32 331 HIS A O 1
ATOM 613 N N . PRO A 1 75 ? -3.555 26.215 -62.650 1.00 31.74 332 PRO A N 1
ATOM 614 C CA . PRO A 1 75 ? -4.016 27.226 -63.611 1.00 33.97 332 PRO A CA 1
ATOM 615 C C . PRO A 1 75 ? -5.501 27.578 -63.597 1.00 35.06 332 PRO A C 1
ATOM 616 O O . PRO A 1 75 ? -5.870 28.565 -64.217 1.00 36.81 332 PRO A O 1
ATOM 620 N N . ASP A 1 76 ? -6.337 26.790 -62.926 1.00 34.71 333 ASP A N 1
ATOM 621 C CA . ASP A 1 76 ? -7.789 26.999 -62.955 1.00 35.97 333 ASP A CA 1
ATOM 622 C C . ASP A 1 76 ? -8.274 28.101 -62.034 1.00 35.34 333 ASP A C 1
ATOM 623 O O . ASP A 1 76 ? -9.416 28.518 -62.145 1.00 36.44 333 ASP A O 1
ATOM 628 N N . ALA A 1 77 ? -7.437 28.526 -61.100 1.00 33.85 334 ALA A N 1
ATOM 629 C CA . ALA A 1 77 ? -7.819 29.541 -60.130 1.00 33.34 334 ALA A CA 1
ATOM 630 C C . ALA A 1 77 ? -6.797 30.654 -60.107 1.00 33.25 334 ALA A C 1
ATOM 631 O O . ALA A 1 77 ? -5.604 30.425 -60.308 1.00 32.91 334 ALA A O 1
ATOM 633 N N . LYS A 1 78 ? -7.279 31.866 -59.871 1.00 33.97 335 LYS A N 1
ATOM 634 C CA . LYS A 1 78 ? -6.426 32.980 -59.528 1.00 34.06 335 LYS A CA 1
ATOM 635 C C . LYS A 1 78 ? -6.120 32.861 -58.037 1.00 31.78 335 LYS A C 1
ATOM 636 O O . LYS A 1 78 ? -7.037 32.781 -57.221 1.00 30.90 335 LYS A O 1
ATOM 639 N N . TYR A 1 79 ? -4.837 32.797 -57.686 1.00 30.22 336 TYR A N 1
ATOM 640 C CA . TYR A 1 79 ? -4.428 32.750 -56.287 1.00 28.70 336 TYR A CA 1
ATOM 641 C C . TYR A 1 79 ? -3.916 34.094 -55.814 1.00 29.38 336 TYR A C 1
ATOM 642 O O . TYR A 1 79 ? -3.144 34.753 -56.506 1.00 29.94 336 TYR A O 1
ATOM 651 N N . ALA A 1 80 ? -4.369 34.487 -54.627 1.00 29.51 337 ALA A N 1
ATOM 652 C CA . ALA A 1 80 ? -3.879 35.681 -53.936 1.00 30.39 337 ALA A CA 1
ATOM 653 C C . ALA A 1 80 ? -2.744 35.264 -53.006 1.00 29.25 337 ALA A C 1
ATOM 654 O O . ALA A 1 80 ? -2.860 34.279 -52.275 1.00 27.34 337 ALA A O 1
ATOM 656 N N . LYS A 1 81 ? -1.644 36.005 -53.057 1.00 30.63 338 LYS A N 1
ATOM 657 C CA . LYS A 1 81 ? -0.558 35.842 -52.100 1.00 30.75 338 LYS A CA 1
ATOM 658 C C . LYS A 1 81 ? -1.024 36.444 -50.785 1.00 30.49 338 LYS A C 1
ATOM 659 O O . LYS A 1 81 ? -1.340 37.615 -50.736 1.00 32.18 338 LYS A O 1
ATOM 665 N N . VAL A 1 82 ? -1.081 35.639 -49.734 1.00 29.32 339 VAL A N 1
ATOM 666 C CA . VAL A 1 82 ? -1.465 36.129 -48.415 1.00 29.30 339 VAL A CA 1
ATOM 667 C C . VAL A 1 82 ? -0.234 36.589 -47.622 1.00 28.97 339 VAL A C 1
ATOM 668 O O . VAL A 1 82 ? -0.252 37.650 -47.008 1.00 29.90 339 VAL A O 1
ATOM 672 N N . LYS A 1 83 ? 0.831 35.798 -47.640 1.00 27.61 340 LYS A N 1
ATOM 673 C CA . LYS A 1 83 ? 2.000 36.096 -46.811 1.00 27.40 340 LYS A CA 1
ATOM 674 C C . LYS A 1 83 ? 3.247 35.357 -47.262 1.00 25.98 340 LYS A C 1
ATOM 675 O O . LYS A 1 83 ? 3.179 34.212 -47.689 1.00 24.84 340 LYS A O 1
ATOM 681 N N . LEU A 1 84 ? 4.379 36.041 -47.151 1.00 26.40 341 LEU A N 1
ATOM 682 C CA . LEU A 1 84 ? 5.704 35.455 -47.332 1.00 25.14 341 LEU A CA 1
ATOM 683 C C . LEU A 1 84 ? 6.502 35.719 -46.063 1.00 24.90 341 LEU A C 1
ATOM 684 O O . LEU A 1 84 ? 6.462 36.828 -45.517 1.00 25.55 341 LEU A O 1
ATOM 689 N N . ILE A 1 85 ? 7.214 34.700 -45.582 1.00 23.95 342 ILE A N 1
ATOM 690 C CA . ILE A 1 85 ? 8.110 34.860 -44.436 1.00 23.81 342 ILE A CA 1
ATOM 691 C C . ILE A 1 85 ? 9.399 34.092 -44.726 1.00 23.44 342 ILE A C 1
ATOM 692 O O . ILE A 1 85 ? 9.351 32.970 -45.220 1.00 22.96 342 ILE A O 1
ATOM 697 N N . ARG A 1 86 ? 10.545 34.719 -44.460 1.00 23.71 343 ARG A N 1
ATOM 698 C CA . ARG A 1 86 ? 11.842 34.096 -44.690 1.00 22.92 343 ARG A CA 1
ATOM 699 C C . ARG A 1 86 ? 12.817 34.381 -43.555 1.00 23.07 343 ARG A C 1
ATOM 700 O O . ARG A 1 86 ? 12.881 35.500 -43.072 1.00 24.26 343 ARG A O 1
ATOM 708 N N . LEU A 1 87 ? 13.563 33.356 -43.148 1.00 22.41 344 LEU A N 1
ATOM 709 C CA . LEU A 1 87 ? 14.756 33.501 -42.306 1.00 22.70 344 LEU A CA 1
ATOM 710 C C . LEU A 1 87 ? 15.915 32.809 -43.035 1.00 22.48 344 LEU A C 1
ATOM 711 O O . LEU A 1 87 ? 15.936 31.576 -43.128 1.00 22.04 344 LEU A O 1
ATOM 716 N N . VAL A 1 88 ? 16.843 33.605 -43.565 1.00 22.57 345 VAL A N 1
ATOM 717 C CA . VAL A 1 88 ? 17.972 33.098 -44.331 1.00 22.55 345 VAL A CA 1
ATOM 718 C C . VAL A 1 88 ? 17.445 32.210 -45.482 1.00 22.40 345 VAL A C 1
ATOM 719 O O . VAL A 1 88 ? 16.829 32.728 -46.425 1.00 22.13 345 VAL A O 1
ATOM 723 N N . GLY A 1 89 ? 17.633 30.894 -45.396 1.00 22.24 346 GLY A N 1
ATOM 724 C CA . GLY A 1 89 ? 17.188 29.982 -46.456 1.00 22.22 346 GLY A CA 1
ATOM 725 C C . GLY A 1 89 ? 15.837 29.307 -46.228 1.00 22.03 346 GLY A C 1
ATOM 726 O O . GLY A 1 89 ? 15.384 28.539 -47.075 1.00 21.64 346 GLY A O 1
ATOM 727 N N . ILE A 1 90 ? 15.192 29.594 -45.100 1.00 22.20 347 ILE A N 1
ATOM 728 C CA . ILE A 1 90 ? 13.917 28.963 -44.753 1.00 22.15 347 ILE A CA 1
ATOM 729 C C . ILE A 1 90 ? 12.816 29.947 -45.123 1.00 22.45 347 ILE A C 1
ATOM 730 O O . ILE A 1 90 ? 12.737 31.035 -44.543 1.00 23.36 347 ILE A O 1
ATOM 735 N N . MET A 1 91 ? 12.016 29.602 -46.134 1.00 22.72 348 MET A N 1
ATOM 736 C CA . MET A 1 91 ? 10.937 30.471 -46.624 1.00 22.45 348 MET A CA 1
ATOM 737 C C . MET A 1 91 ? 9.613 29.720 -46.666 1.00 22.46 348 MET A C 1
ATOM 738 O O . MET A 1 91 ? 9.558 28.559 -47.072 1.00 22.45 348 MET A O 1
ATOM 743 N N . LEU A 1 92 ? 8.547 30.379 -46.224 1.00 22.26 349 LEU A N 1
ATOM 744 C CA . LEU A 1 92 ? 7.212 29.811 -46.313 1.00 21.83 349 LEU A CA 1
ATOM 745 C C . LEU A 1 92 ? 6.306 30.792 -47.039 1.00 22.38 349 LEU A C 1
ATOM 746 O O . LEU A 1 92 ? 6.342 32.003 -46.758 1.00 22.74 349 LEU A O 1
ATOM 751 N N . LEU A 1 93 ? 5.519 30.265 -47.983 1.00 22.10 350 LEU A N 1
ATOM 752 C CA . LEU A 1 93 ? 4.538 31.064 -48.731 1.00 22.59 350 LEU A CA 1
ATOM 753 C C . LEU A 1 93 ? 3.134 30.567 -48.469 1.00 22.33 350 LEU A C 1
ATOM 754 O O . LEU A 1 93 ? 2.903 29.354 -48.489 1.00 22.03 350 LEU A O 1
ATOM 759 N N . LEU A 1 94 ? 2.196 31.496 -48.282 1.00 22.70 351 LEU A N 1
ATOM 760 C CA . LEU A 1 94 ? 0.769 31.168 -48.158 1.00 23.16 351 LEU A CA 1
ATOM 761 C C . LEU A 1 94 ? -0.026 31.875 -49.258 1.00 24.06 351 LEU A C 1
ATOM 762 O O . LEU A 1 94 ? 0.069 33.093 -49.412 1.00 25.41 351 LEU A O 1
ATOM 767 N N . TYR A 1 95 ? -0.796 31.106 -50.027 1.00 23.98 352 TYR A N 1
ATOM 768 C CA . TYR A 1 95 ? -1.711 31.667 -51.018 1.00 24.55 352 TYR A CA 1
ATOM 769 C C . TYR A 1 95 ? -3.101 31.094 -50.797 1.00 24.83 352 TYR A C 1
ATOM 770 O O . TYR A 1 95 ? -3.228 29.987 -50.288 1.00 24.65 352 TYR A O 1
ATOM 779 N N . VAL A 1 96 ? -4.132 31.829 -51.206 1.00 25.73 353 VAL A N 1
ATOM 780 C CA . VAL A 1 96 ? -5.491 31.289 -51.239 1.00 26.34 353 VAL A CA 1
ATOM 781 C C . VAL A 1 96 ? -6.146 31.681 -52.549 1.00 27.62 353 VAL A C 1
ATOM 782 O O . VAL A 1 96 ? -5.775 32.682 -53.150 1.00 28.13 353 VAL A O 1
ATOM 786 N N . LYS A 1 97 ? -7.116 30.886 -53.000 1.00 28.31 354 LYS A N 1
ATOM 787 C CA . LYS A 1 97 ? -7.940 31.286 -54.141 1.00 29.79 354 LYS A CA 1
ATOM 788 C C . LYS A 1 97 ? -8.495 32.677 -53.877 1.00 30.60 354 LYS A C 1
ATOM 789 O O . LYS A 1 97 ? -8.933 32.970 -52.769 1.00 29.80 354 LYS A O 1
ATOM 795 N N . GLN A 1 98 ? -8.494 33.515 -54.907 1.00 32.03 355 GLN A N 1
ATOM 796 C CA . GLN A 1 98 ? -8.961 34.890 -54.782 1.00 33.62 355 GLN A CA 1
ATOM 797 C C . GLN A 1 98 ? -10.320 34.968 -54.098 1.00 33.41 355 GLN A C 1
ATOM 798 O O . GLN A 1 98 ? -10.504 35.788 -53.204 1.00 33.08 355 GLN A O 1
ATOM 804 N N . GLU A 1 99 ? -11.252 34.106 -54.512 1.00 33.12 356 GLU A N 1
ATOM 805 C CA . GLU A 1 99 ? -12.600 34.084 -53.943 1.00 33.90 356 GLU A CA 1
ATOM 806 C C . GLU A 1 99 ? -12.644 33.822 -52.431 1.00 32.35 356 GLU A C 1
ATOM 807 O O . GLU A 1 99 ? -13.615 34.172 -51.797 1.00 33.25 356 GLU A O 1
ATOM 813 N N . HIS A 1 100 ? -11.605 33.212 -51.864 1.00 30.98 357 HIS A N 1
ATOM 814 C CA . HIS A 1 100 ? -11.542 32.974 -50.423 1.00 30.13 357 HIS A CA 1
ATOM 815 C C . HIS A 1 100 ? -10.791 34.068 -49.653 1.00 30.09 357 HIS A C 1
ATOM 816 O O . HIS A 1 100 ? -10.793 34.053 -48.422 1.00 29.75 357 HIS A O 1
ATOM 823 N N . ALA A 1 101 ? -10.138 34.993 -50.354 1.00 30.34 358 ALA A N 1
ATOM 824 C CA . ALA A 1 101 ? -9.235 35.966 -49.709 1.00 30.37 358 ALA A CA 1
ATOM 825 C C . ALA A 1 101 ? -9.934 36.850 -48.666 1.00 31.07 358 ALA A C 1
ATOM 826 O O . ALA A 1 101 ? -9.353 37.164 -47.629 1.00 30.87 358 ALA A O 1
ATOM 828 N N . ALA A 1 102 ? -11.180 37.221 -48.932 1.00 32.08 359 ALA A N 1
ATOM 829 C CA . ALA A 1 102 ? -11.949 38.066 -48.013 1.00 33.64 359 ALA A CA 1
ATOM 830 C C . ALA A 1 102 ? -12.201 37.424 -46.634 1.00 33.06 359 ALA A C 1
ATOM 831 O O . ALA A 1 102 ? -12.580 38.123 -45.701 1.00 34.12 359 ALA A O 1
ATOM 833 N N . TYR A 1 103 ? -11.979 36.116 -46.511 1.00 31.74 360 TYR A N 1
ATOM 834 C CA . TYR A 1 103 ? -12.241 35.382 -45.271 1.00 31.66 360 TYR A CA 1
ATOM 835 C C . TYR A 1 103 ? -10.957 35.004 -44.527 1.00 30.54 360 TYR A C 1
ATOM 836 O O . TYR A 1 103 ? -10.974 34.214 -43.568 1.00 30.05 360 TYR A O 1
ATOM 845 N N . ILE A 1 104 ? -9.842 35.577 -44.970 1.00 30.58 361 ILE A N 1
ATOM 846 C CA . ILE A 1 104 ? -8.565 35.444 -44.280 1.00 29.69 361 ILE A CA 1
ATOM 847 C C . ILE A 1 104 ? -8.384 36.674 -43.363 1.00 31.25 361 ILE A C 1
ATOM 848 O O . ILE A 1 104 ? -8.572 37.811 -43.796 1.00 32.41 361 ILE A O 1
ATOM 853 N N . SER A 1 105 ? -8.053 36.442 -42.096 1.00 31.28 362 SER A N 1
ATOM 854 C CA . SER A 1 105 ? -7.763 37.535 -41.167 1.00 32.57 362 SER A CA 1
ATOM 855 C C . SER A 1 105 ? -6.657 37.156 -40.189 1.00 31.91 362 SER A C 1
ATOM 856 O O . SER A 1 105 ? -6.209 36.020 -40.164 1.00 29.95 362 SER A O 1
ATOM 859 N N . GLU A 1 106 ? -6.199 38.142 -39.418 1.00 33.64 363 GLU A N 1
ATOM 860 C CA . GLU A 1 106 ? -5.237 37.927 -38.330 1.00 33.69 363 GLU A CA 1
ATOM 861 C C . GLU A 1 106 ? -3.997 37.177 -38.783 1.00 31.58 363 GLU A C 1
ATOM 862 O O . GLU A 1 106 ? -3.540 36.249 -38.099 1.00 30.20 363 GLU A O 1
ATOM 868 N N . VAL A 1 107 ? -3.448 37.597 -39.927 1.00 30.85 364 VAL A N 1
ATOM 869 C CA . VAL A 1 107 ? -2.240 36.994 -40.474 1.00 29.04 364 VAL A CA 1
ATOM 870 C C . VAL A 1 107 ? -1.028 37.492 -39.703 1.00 29.67 364 VAL A C 1
ATOM 871 O O . VAL A 1 107 ? -0.816 38.693 -39.573 1.00 30.98 364 VAL A O 1
ATOM 875 N N . GLU A 1 108 ? -0.248 36.555 -39.175 1.00 29.05 365 GLU A N 1
ATOM 876 C CA . GLU A 1 108 ? 0.972 36.879 -38.453 1.00 29.51 365 GLU A CA 1
ATOM 877 C C . GLU A 1 108 ? 2.060 35.906 -38.884 1.00 28.52 365 GLU A C 1
ATOM 878 O O . GLU A 1 108 ? 1.788 34.737 -39.116 1.00 27.69 365 GLU A O 1
ATOM 884 N N . ALA A 1 109 ? 3.291 36.398 -38.994 1.00 28.77 366 ALA A N 1
ATOM 885 C CA . ALA A 1 109 ? 4.408 35.563 -39.378 1.00 27.86 366 ALA A CA 1
ATOM 886 C C . ALA A 1 109 ? 5.593 35.843 -38.463 1.00 28.49 366 ALA A C 1
ATOM 887 O O . ALA A 1 109 ? 5.860 36.995 -38.117 1.00 30.03 366 ALA A O 1
ATOM 889 N N . GLU A 1 110 ? 6.297 34.785 -38.077 1.00 27.78 367 GLU A N 1
ATOM 890 C CA . GLU A 1 110 ? 7.447 34.891 -37.176 1.00 28.74 367 GLU A CA 1
ATOM 891 C C . GLU A 1 110 ? 8.499 33.853 -37.530 1.00 26.64 367 GLU A C 1
ATOM 892 O O . GLU A 1 110 ? 8.221 32.926 -38.285 1.00 25.16 367 GLU A O 1
ATOM 898 N N . THR A 1 111 ? 9.700 34.021 -36.981 1.00 26.37 368 THR A N 1
ATOM 899 C CA . THR A 1 111 ? 10.821 33.106 -37.233 1.00 25.60 368 THR A CA 1
ATOM 900 C C . THR A 1 111 ? 11.596 32.832 -35.953 1.00 25.94 368 THR A C 1
ATOM 901 O O . THR A 1 111 ? 11.592 33.648 -35.031 1.00 27.29 368 THR A O 1
ATOM 905 N N . VAL A 1 112 ? 12.271 31.685 -35.920 1.00 25.10 369 VAL A N 1
ATOM 906 C CA . VAL A 1 112 ? 13.119 31.284 -34.803 1.00 25.45 369 VAL A CA 1
ATOM 907 C C . VAL A 1 112 ? 14.382 30.626 -35.355 1.00 25.16 369 VAL A C 1
ATOM 908 O O . VAL A 1 112 ? 14.308 29.608 -36.043 1.00 24.50 369 VAL A O 1
ATOM 912 N N . GLY A 1 113 ? 15.541 31.216 -35.066 1.00 25.72 370 GLY A N 1
ATOM 913 C CA . GLY A 1 113 ? 16.820 30.652 -35.483 1.00 25.45 370 GLY A CA 1
ATOM 914 C C . GLY A 1 113 ? 17.326 29.693 -34.421 1.00 26.69 370 GLY A C 1
ATOM 915 O O . GLY A 1 113 ? 17.357 30.043 -33.237 1.00 27.26 370 GLY A O 1
ATOM 916 N N . THR A 1 114 ? 17.703 28.483 -34.841 1.00 26.60 371 THR A N 1
ATOM 917 C CA . THR A 1 114 ? 18.211 27.446 -33.922 1.00 27.93 371 THR A CA 1
ATOM 918 C C . THR A 1 114 ? 19.540 26.876 -34.426 1.00 28.61 371 THR A C 1
ATOM 919 O O . THR A 1 114 ? 19.887 25.740 -34.109 1.00 29.36 371 THR A O 1
ATOM 923 N N . GLY A 1 115 ? 20.283 27.680 -35.192 1.00 28.63 372 GLY A N 1
ATOM 924 C CA . GLY A 1 115 ? 21.523 27.243 -35.835 1.00 28.84 372 GLY A CA 1
ATOM 925 C C . GLY A 1 115 ? 22.749 27.630 -35.033 1.00 30.26 372 GLY A C 1
ATOM 926 O O . GLY A 1 115 ? 22.828 27.318 -33.848 1.00 31.75 372 GLY A O 1
ATOM 927 N N . ILE A 1 116 ? 23.700 28.318 -35.663 1.00 30.51 373 ILE A N 1
ATOM 928 C CA . ILE A 1 116 ? 24.972 28.621 -35.011 1.00 32.06 373 ILE A CA 1
ATOM 929 C C . ILE A 1 116 ? 24.724 29.364 -33.695 1.00 34.01 373 ILE A C 1
ATOM 930 O O . ILE A 1 116 ? 23.917 30.295 -33.637 1.00 33.53 373 ILE A O 1
ATOM 935 N N . MET A 1 117 ? 25.397 28.898 -32.644 1.00 36.21 374 MET A N 1
ATOM 936 C CA . MET A 1 117 ? 25.243 29.404 -31.283 1.00 38.69 374 MET A CA 1
ATOM 937 C C . MET A 1 117 ? 23.807 29.371 -30.777 1.00 38.34 374 MET A C 1
ATOM 938 O O . MET A 1 117 ? 23.431 30.139 -29.899 1.00 39.33 374 MET A O 1
ATOM 943 N N . GLY A 1 118 ? 23.013 28.458 -31.323 1.00 37.19 375 GLY A N 1
ATOM 944 C CA . GLY A 1 118 ? 21.632 28.296 -30.912 1.00 36.74 375 GLY A CA 1
ATOM 945 C C . GLY A 1 118 ? 20.661 29.331 -31.452 1.00 35.71 375 GLY A C 1
ATOM 946 O O . GLY A 1 118 ? 19.460 29.220 -31.182 1.00 35.08 375 GLY A O 1
ATOM 947 N N . ARG A 1 119 ? 21.154 30.315 -32.216 1.00 34.83 376 ARG A N 1
ATOM 948 C CA . ARG A 1 119 ? 20.347 31.500 -32.577 1.00 34.70 376 ARG A CA 1
ATOM 949 C C . ARG A 1 119 ? 20.332 31.889 -34.051 1.00 31.91 376 ARG A C 1
ATOM 950 O O . ARG A 1 119 ? 19.380 32.526 -34.507 1.00 30.59 376 ARG A O 1
ATOM 958 N N . MET A 1 120 ? 21.388 31.555 -34.789 1.00 30.57 377 MET A N 1
ATOM 959 C CA . MET A 1 120 ? 21.493 31.985 -36.180 1.00 28.81 377 MET A CA 1
ATOM 960 C C . MET A 1 120 ? 20.515 31.211 -37.065 1.00 26.96 377 MET A C 1
ATOM 961 O O . MET A 1 120 ? 19.879 30.257 -36.613 1.00 26.35 377 MET A O 1
ATOM 966 N N . GLY A 1 121 ? 20.362 31.662 -38.305 1.00 25.96 378 GLY A N 1
ATOM 967 C CA . GLY A 1 121 ? 19.291 31.193 -39.188 1.00 24.79 378 GLY A CA 1
ATOM 968 C C . GLY A 1 121 ? 19.666 30.124 -40.202 1.00 24.41 378 GLY A C 1
ATOM 969 O O . GLY A 1 121 ? 18.880 29.824 -41.103 1.00 23.37 378 GLY A O 1
ATOM 970 N N . ASN A 1 122 ? 20.858 29.543 -40.073 1.00 24.91 379 ASN A N 1
ATOM 971 C CA . ASN A 1 122 ? 21.238 28.396 -40.911 1.00 24.56 379 ASN A CA 1
ATOM 972 C C . ASN A 1 122 ? 20.343 27.177 -40.668 1.00 24.67 379 ASN A C 1
ATOM 973 O O . ASN A 1 122 ? 20.216 26.300 -41.530 1.00 24.54 379 ASN A O 1
ATOM 978 N N . LYS A 1 123 ? 19.745 27.123 -39.482 1.00 24.90 380 LYS A N 1
ATOM 979 C CA . LYS A 1 123 ? 18.703 26.159 -39.153 1.00 24.95 380 LYS A CA 1
ATOM 980 C C . LYS A 1 123 ? 17.699 26.886 -38.277 1.00 25.14 380 LYS A C 1
ATOM 981 O O . LYS A 1 123 ? 18.017 27.927 -37.704 1.00 25.52 380 LYS A O 1
ATOM 987 N N . GLY A 1 124 ? 16.500 26.323 -38.165 1.00 25.07 381 GLY A N 1
ATOM 988 C CA . GLY A 1 124 ? 15.432 26.931 -37.387 1.00 25.60 381 GLY A CA 1
ATOM 989 C C . GLY A 1 124 ? 14.079 26.741 -38.038 1.00 24.85 381 GLY A C 1
ATOM 990 O O . GLY A 1 124 ? 13.864 25.784 -38.778 1.00 24.76 381 GLY A O 1
ATOM 991 N N . GLY A 1 125 ? 13.167 27.658 -37.756 1.00 24.85 382 GLY A N 1
ATOM 992 C CA . GLY A 1 125 ? 11.798 27.561 -38.251 1.00 24.67 382 GLY A CA 1
ATOM 993 C C . GLY A 1 125 ? 11.200 28.918 -38.562 1.00 24.22 382 GLY A C 1
ATOM 994 O O . GLY A 1 125 ? 11.603 29.922 -37.981 1.00 25.24 382 GLY A O 1
ATOM 995 N N . VAL A 1 126 ? 10.264 28.935 -39.506 1.00 23.23 383 VAL A N 1
ATOM 996 C CA . VAL A 1 126 ? 9.422 30.092 -39.766 1.00 23.00 383 VAL A CA 1
ATOM 997 C C . VAL A 1 126 ? 7.978 29.619 -39.758 1.00 23.17 383 VAL A C 1
ATOM 998 O O . VAL A 1 126 ? 7.703 28.428 -39.974 1.00 23.31 383 VAL A O 1
ATOM 1002 N N . ALA A 1 127 ? 7.054 30.538 -39.511 1.00 23.25 384 ALA A N 1
ATOM 1003 C CA . ALA A 1 127 ? 5.648 30.167 -39.407 1.00 23.32 384 ALA A CA 1
ATOM 1004 C C . ALA A 1 127 ? 4.728 31.295 -39.818 1.00 23.40 384 ALA A C 1
ATOM 1005 O O . ALA A 1 127 ? 5.042 32.470 -39.625 1.00 23.95 384 ALA A O 1
ATOM 1007 N N . ILE A 1 128 ? 3.595 30.915 -40.405 1.00 23.10 385 ILE A N 1
ATOM 1008 C CA . ILE A 1 128 ? 2.524 31.846 -40.715 1.00 23.02 385 ILE A CA 1
ATOM 1009 C C . ILE A 1 128 ? 1.282 31.314 -40.029 1.00 23.89 385 ILE A C 1
ATOM 1010 O O . ILE A 1 128 ? 0.916 30.135 -40.219 1.00 22.64 385 ILE A O 1
ATOM 1015 N N . ARG A 1 129 ? 0.640 32.160 -39.219 1.00 24.58 386 ARG A N 1
ATOM 1016 C CA . ARG A 1 129 ? -0.661 31.812 -38.674 1.00 25.37 386 ARG A CA 1
ATOM 1017 C C . ARG A 1 129 ? -1.718 32.786 -39.165 1.00 26.02 386 ARG A C 1
ATOM 1018 O O . ARG A 1 129 ? -1.431 33.951 -39.478 1.00 26.46 386 ARG A O 1
ATOM 1026 N N . PHE A 1 130 ? -2.949 32.301 -39.197 1.00 25.74 387 PHE A N 1
ATOM 1027 C CA . PHE A 1 130 ? -4.048 33.085 -39.691 1.00 26.44 387 PHE A CA 1
ATOM 1028 C C . PHE A 1 130 ? -5.375 32.470 -39.295 1.00 27.14 387 PHE A C 1
ATOM 1029 O O . PHE A 1 130 ? -5.442 31.318 -38.849 1.00 26.08 387 PHE A O 1
ATOM 1037 N N . GLN A 1 131 ? -6.429 33.261 -39.450 1.00 27.94 388 GLN A N 1
ATOM 1038 C CA . GLN A 1 131 ? -7.770 32.765 -39.303 1.00 28.48 388 GLN A CA 1
ATOM 1039 C C . GLN A 1 131 ? -8.392 32.676 -40.682 1.00 27.77 388 GLN A C 1
ATOM 1040 O O . GLN A 1 131 ? -8.320 33.629 -41.467 1.00 27.89 388 GLN A O 1
ATOM 1046 N N . PHE A 1 132 ? -8.968 31.517 -40.979 1.00 26.76 389 PHE A N 1
ATOM 1047 C CA . PHE A 1 132 ? -9.728 31.306 -42.200 1.00 26.93 389 PHE A CA 1
ATOM 1048 C C . PHE A 1 132 ? -11.154 31.048 -41.759 1.00 27.52 389 PHE A C 1
ATOM 1049 O O . PHE A 1 132 ? -11.423 30.102 -41.024 1.00 27.52 389 PHE A O 1
ATOM 1057 N N . HIS A 1 133 ? -12.058 31.921 -42.183 1.00 28.79 390 HIS A N 1
ATOM 1058 C CA . HIS A 1 133 ? -13.391 31.991 -41.614 1.00 29.76 390 HIS A CA 1
ATOM 1059 C C . HIS A 1 133 ? -13.264 32.032 -40.082 1.00 30.76 390 HIS A C 1
ATOM 1060 O O . HIS A 1 133 ? -12.605 32.930 -39.565 1.00 30.97 390 HIS A O 1
ATOM 1067 N N . ASN A 1 134 ? -13.833 31.065 -39.362 1.00 31.19 391 ASN A N 1
ATOM 1068 C CA . ASN A 1 134 ? -13.738 31.053 -37.900 1.00 32.41 391 ASN A CA 1
ATOM 1069 C C . ASN A 1 134 ? -12.752 30.007 -37.346 1.00 31.11 391 ASN A C 1
ATOM 1070 O O . ASN A 1 134 ? -12.823 29.649 -36.172 1.00 31.61 391 ASN A O 1
ATOM 1075 N N . THR A 1 135 ? -11.826 29.534 -38.182 1.00 29.26 392 THR A N 1
ATOM 1076 C CA . THR A 1 135 ? -10.871 28.505 -37.772 1.00 28.10 392 THR A CA 1
ATOM 1077 C C . THR A 1 135 ? -9.452 29.069 -37.779 1.00 27.48 392 THR A C 1
ATOM 1078 O O . THR A 1 135 ? -9.045 29.682 -38.766 1.00 26.49 392 THR A O 1
ATOM 1082 N N . SER A 1 136 ? -8.702 28.829 -36.700 1.00 27.60 393 SER A N 1
ATOM 1083 C CA . SER A 1 136 ? -7.305 29.270 -36.596 1.00 27.52 393 SER A CA 1
ATOM 1084 C C . SER A 1 136 ? -6.359 28.201 -37.121 1.00 26.69 393 SER A C 1
ATOM 1085 O O . SER A 1 136 ? -6.533 27.008 -36.848 1.00 27.19 393 SER A O 1
ATOM 1088 N N . ILE A 1 137 ? -5.366 28.640 -37.886 1.00 26.01 394 ILE A N 1
ATOM 1089 C CA . ILE A 1 137 ? -4.443 27.758 -38.582 1.00 24.86 394 ILE A CA 1
ATOM 1090 C C . ILE A 1 137 ? -3.021 28.292 -38.443 1.00 24.75 394 ILE A C 1
ATOM 1091 O O . ILE A 1 137 ? -2.780 29.485 -38.611 1.00 25.01 394 ILE A O 1
ATOM 1096 N N . CYS A 1 138 ? -2.082 27.400 -38.135 1.00 24.70 395 CYS A N 1
ATOM 1097 C CA . CYS A 1 138 ? -0.667 27.725 -38.119 1.00 24.30 395 CYS A CA 1
ATOM 1098 C C . CYS A 1 138 ? 0.116 26.739 -38.982 1.00 23.60 395 CYS A C 1
ATOM 1099 O O . CYS A 1 138 ? 0.009 25.520 -38.804 1.00 23.81 395 CYS A O 1
ATOM 1102 N N . VAL A 1 139 ? 0.891 27.271 -39.927 1.00 23.19 396 VAL A N 1
ATOM 1103 C CA . VAL A 1 139 ? 1.767 26.477 -40.778 1.00 22.37 396 VAL A CA 1
ATOM 1104 C C . VAL A 1 139 ? 3.225 26.780 -40.417 1.00 22.77 396 VAL A C 1
ATOM 1105 O O . VAL A 1 139 ? 3.648 27.940 -40.413 1.00 22.45 396 VAL A O 1
ATOM 1109 N N . VAL A 1 140 ? 3.977 25.726 -40.099 1.00 23.20 397 VAL A N 1
ATOM 1110 C CA . VAL A 1 140 ? 5.355 25.832 -39.670 1.00 23.14 397 VAL A CA 1
ATOM 1111 C C . VAL A 1 140 ? 6.236 25.152 -40.712 1.00 23.26 397 VAL A C 1
ATOM 1112 O O . VAL A 1 140 ? 5.907 24.068 -41.180 1.00 23.80 397 VAL A O 1
ATOM 1116 N N . ASN A 1 141 ? 7.348 25.802 -41.062 1.00 23.05 398 ASN A N 1
ATOM 1117 C CA . ASN A 1 141 ? 8.387 25.259 -41.921 1.00 22.63 398 ASN A CA 1
ATOM 1118 C C . ASN A 1 141 ? 9.696 25.283 -41.142 1.00 23.12 398 ASN A C 1
ATOM 1119 O O . ASN A 1 141 ? 10.166 26.352 -40.758 1.00 23.60 398 ASN A O 1
ATOM 1124 N N . SER A 1 142 ? 10.278 24.111 -40.898 1.00 23.62 399 SER A N 1
ATOM 1125 C CA . SER A 1 142 ? 11.512 24.009 -40.128 1.00 24.11 399 SER A CA 1
ATOM 1126 C C . SER A 1 142 ? 12.626 23.278 -40.883 1.00 24.20 399 SER A C 1
ATOM 1127 O O . SER A 1 142 ? 12.382 22.317 -41.621 1.00 24.57 399 SER A O 1
ATOM 1130 N N . HIS A 1 143 ? 13.854 23.740 -40.679 1.00 23.92 400 HIS A N 1
ATOM 1131 C CA . HIS A 1 143 ? 15.036 23.032 -41.127 1.00 23.75 400 HIS A CA 1
ATOM 1132 C C . HIS A 1 143 ? 15.844 22.714 -39.885 1.00 24.53 400 HIS A C 1
ATOM 1133 O O . HIS A 1 143 ? 16.425 23.616 -39.274 1.00 24.74 400 HIS A O 1
ATOM 1140 N N . LEU A 1 144 ? 15.840 21.439 -39.489 1.00 24.87 401 LEU A N 1
ATOM 1141 C CA . LEU A 1 144 ? 16.465 20.998 -38.248 1.00 25.71 401 LEU A CA 1
ATOM 1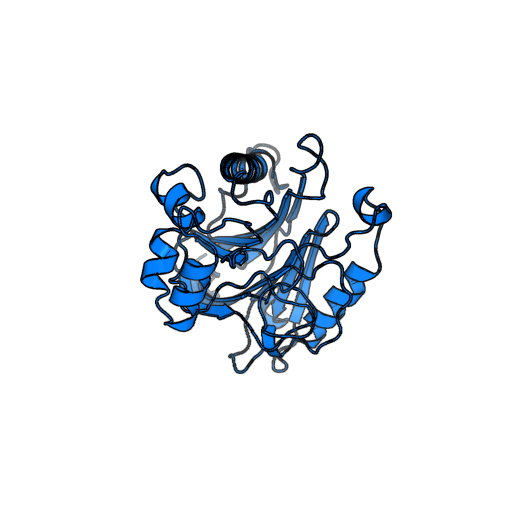142 C C . LEU A 1 144 ? 17.867 20.473 -38.520 1.00 26.53 401 LEU A C 1
ATOM 1143 O O . LEU A 1 144 ? 18.240 20.256 -39.674 1.00 26.50 401 LEU A O 1
ATOM 1148 N N . ALA A 1 145 ? 18.627 20.260 -37.448 1.00 27.27 402 ALA A N 1
ATOM 1149 C CA . ALA A 1 145 ? 20.060 19.958 -37.533 1.00 28.15 402 ALA A CA 1
ATOM 1150 C C . ALA A 1 145 ? 20.388 18.740 -38.389 1.00 28.33 402 ALA A C 1
ATOM 1151 O O . ALA A 1 145 ? 19.674 17.741 -38.367 1.00 29.30 402 ALA A O 1
ATOM 1153 N N . ALA A 1 146 ? 21.505 18.828 -39.101 1.00 28.14 403 ALA A N 1
ATOM 1154 C CA . ALA A 1 146 ? 21.981 17.762 -39.980 1.00 28.99 403 ALA A CA 1
ATOM 1155 C C . ALA A 1 146 ? 22.684 16.603 -39.256 1.00 30.95 403 ALA A C 1
ATOM 1156 O O . ALA A 1 146 ? 23.126 16.742 -38.116 1.00 31.64 403 ALA A O 1
ATOM 1158 N N . HIS A 1 147 ? 22.780 15.478 -39.968 1.00 32.23 404 HIS A N 1
ATOM 1159 C CA . HIS A 1 147 ? 23.644 14.328 -39.655 1.00 35.19 404 HIS A CA 1
ATOM 1160 C C . HIS A 1 147 ? 22.974 13.319 -38.752 1.00 36.35 404 HIS A C 1
ATOM 1161 O O . HIS A 1 147 ? 22.300 13.686 -37.794 1.00 35.82 404 HIS A O 1
ATOM 1168 N N . ILE A 1 148 ? 23.201 12.044 -39.059 1.00 38.36 405 ILE A N 1
ATOM 1169 C CA . ILE A 1 148 ? 22.544 10.938 -38.373 1.00 40.04 405 ILE A CA 1
ATOM 1170 C C . ILE A 1 148 ? 22.694 10.985 -36.854 1.00 41.45 405 ILE A C 1
ATOM 1171 O O . ILE A 1 148 ? 21.737 10.711 -36.130 1.00 41.87 405 ILE A O 1
ATOM 1176 N N . GLU A 1 149 ? 23.873 11.371 -36.377 1.00 42.69 406 GLU A N 1
ATOM 1177 C CA . GLU A 1 149 ? 24.194 11.292 -34.939 1.00 45.02 406 GLU A CA 1
ATOM 1178 C C . GLU A 1 149 ? 23.587 12.444 -34.129 1.00 43.24 406 GLU A C 1
ATOM 1179 O O . GLU A 1 149 ? 23.666 12.426 -32.910 1.00 44.36 406 GLU A O 1
ATOM 1185 N N . GLU A 1 150 ? 22.997 13.435 -34.799 1.00 40.40 407 GLU A N 1
ATOM 1186 C CA . GLU A 1 150 ? 22.499 14.634 -34.127 1.00 39.31 407 GLU A CA 1
ATOM 1187 C C . GLU A 1 150 ? 20.995 14.647 -33.915 1.00 38.19 407 GLU A C 1
ATOM 1188 O O . GLU A 1 150 ? 20.378 15.712 -33.965 1.00 36.06 407 GLU A O 1
ATOM 1194 N N . TYR A 1 151 ? 20.394 13.484 -33.676 1.00 39.50 408 TYR A N 1
ATOM 1195 C CA . TYR A 1 151 ? 18.936 13.433 -33.460 1.00 39.42 408 TYR A CA 1
ATOM 1196 C C . TYR A 1 151 ? 18.522 14.201 -32.188 1.00 39.41 408 TYR A C 1
ATOM 1197 O O . TYR A 1 151 ? 17.460 14.801 -32.160 1.00 38.08 408 TYR A O 1
ATOM 1206 N N . GLU A 1 152 ? 19.359 14.197 -31.151 1.00 40.97 409 GLU A N 1
ATOM 1207 C CA . GLU A 1 152 ? 19.038 14.955 -29.934 1.00 41.71 409 GLU A CA 1
ATOM 1208 C C . GLU A 1 152 ? 18.984 16.458 -30.194 1.00 39.23 409 GLU A C 1
ATOM 1209 O O . GLU A 1 152 ? 18.128 17.149 -29.646 1.00 38.91 409 GLU A O 1
ATOM 1215 N N . ARG A 1 153 ? 19.874 16.958 -31.042 1.00 37.37 410 ARG A N 1
ATOM 1216 C CA . ARG A 1 153 ? 19.834 18.358 -31.422 1.00 35.27 410 ARG A CA 1
ATOM 1217 C C . ARG A 1 153 ? 18.598 18.679 -32.267 1.00 33.12 410 ARG A C 1
ATOM 1218 O O . ARG A 1 153 ? 18.023 19.754 -32.132 1.00 31.70 410 ARG A O 1
ATOM 1226 N N . ARG A 1 154 ? 18.194 17.762 -33.146 1.00 32.60 411 ARG A N 1
ATOM 1227 C CA . ARG A 1 154 ? 16.947 17.945 -33.908 1.00 30.89 411 ARG A CA 1
ATOM 1228 C C . ARG A 1 154 ? 15.754 18.037 -32.956 1.00 31.09 411 ARG A C 1
ATOM 1229 O O . ARG A 1 154 ? 14.894 18.888 -33.119 1.00 29.27 411 ARG A O 1
ATOM 1237 N N . ASN A 1 155 ? 15.711 17.153 -31.964 1.00 33.19 412 ASN A N 1
ATOM 1238 C CA . ASN A 1 155 ? 14.669 17.203 -30.945 1.00 34.44 412 ASN A CA 1
ATOM 1239 C C . ASN A 1 155 ? 14.666 18.572 -30.242 1.00 34.91 412 ASN A C 1
ATOM 1240 O O . ASN A 1 155 ? 13.602 19.154 -30.011 1.00 34.21 412 ASN A O 1
ATOM 1245 N N . GLN A 1 156 ? 15.862 19.072 -29.911 1.00 35.72 413 GLN A N 1
ATOM 1246 C CA . GLN A 1 156 ? 15.997 20.351 -29.205 1.00 36.23 413 GLN A CA 1
ATOM 1247 C C . GLN A 1 156 ? 15.601 21.513 -30.104 1.00 34.04 413 GLN A C 1
ATOM 1248 O O . GLN A 1 156 ? 14.978 22.463 -29.639 1.00 34.29 413 GLN A O 1
ATOM 1254 N N . ASP A 1 157 ? 15.953 21.435 -31.384 1.00 32.57 414 ASP A N 1
ATOM 1255 C CA . ASP A 1 157 ? 15.560 22.464 -32.341 1.00 31.01 414 ASP A CA 1
ATOM 1256 C C . ASP A 1 157 ? 14.038 22.569 -32.402 1.00 30.41 414 ASP A C 1
ATOM 1257 O O . ASP A 1 157 ? 13.487 23.669 -32.457 1.00 30.08 414 ASP A O 1
ATOM 1262 N N . TYR A 1 158 ? 13.367 21.420 -32.407 1.00 30.50 415 TYR A N 1
ATOM 1263 C CA . TYR A 1 158 ? 11.916 21.381 -32.439 1.00 29.86 415 TYR A CA 1
ATOM 1264 C C . TYR A 1 158 ? 11.350 22.016 -31.169 1.00 31.04 415 TYR A C 1
ATOM 1265 O O . TYR A 1 158 ? 10.440 22.838 -31.237 1.00 30.52 415 TYR A O 1
ATOM 1274 N N . LYS A 1 159 ? 11.877 21.620 -30.019 1.00 32.74 416 LYS A N 1
ATOM 1275 C CA . LYS A 1 159 ? 11.383 22.146 -28.744 1.00 34.74 416 LYS A CA 1
ATOM 1276 C C . LYS A 1 159 ? 11.605 23.661 -28.685 1.00 34.12 416 LYS A C 1
ATOM 1277 O O . LYS A 1 159 ? 10.751 24.378 -28.190 1.00 34.30 416 LYS A O 1
ATOM 1279 N N . ASP A 1 160 ? 12.735 24.134 -29.217 1.00 33.36 417 ASP A N 1
ATOM 1280 C CA . ASP A 1 160 ? 13.071 25.562 -29.183 1.00 33.17 417 ASP A CA 1
ATOM 1281 C C . ASP A 1 160 ? 12.170 26.391 -30.089 1.00 31.92 417 ASP A C 1
ATOM 1282 O O . ASP A 1 160 ? 11.767 27.478 -29.716 1.00 32.71 417 ASP A O 1
ATOM 1287 N N . ILE A 1 161 ? 11.856 25.884 -31.276 1.00 30.69 418 ILE A N 1
ATOM 1288 C CA . ILE A 1 161 ? 10.885 26.539 -32.152 1.00 29.69 418 ILE A CA 1
ATOM 1289 C C . ILE A 1 161 ? 9.528 26.620 -31.447 1.00 30.54 418 ILE A C 1
ATOM 1290 O O . ILE A 1 161 ? 8.893 27.662 -31.447 1.00 30.70 418 ILE A O 1
ATOM 1295 N N . CYS A 1 162 ? 9.096 25.525 -30.829 1.00 31.65 419 CYS A N 1
ATOM 1296 C CA . CYS A 1 162 ? 7.804 25.499 -30.147 1.00 32.74 419 CYS A CA 1
ATOM 1297 C C . CYS A 1 162 ? 7.731 26.505 -29.002 1.00 34.16 419 CYS A C 1
ATOM 1298 O O . CYS A 1 162 ? 6.706 27.160 -28.840 1.00 34.21 419 CYS A O 1
ATOM 1301 N N . SER A 1 163 ? 8.800 26.627 -28.213 1.00 35.41 420 SER A N 1
ATOM 1302 C CA . SER A 1 163 ? 8.780 27.526 -27.056 1.00 37.64 420 SER A CA 1
ATOM 1303 C C . SER A 1 163 ? 9.052 28.999 -27.406 1.00 36.94 420 SER A C 1
ATOM 1304 O O . SER A 1 163 ? 8.531 29.883 -26.743 1.00 38.31 420 SER A O 1
ATOM 1307 N N . ARG A 1 164 ? 9.836 29.265 -28.440 1.00 35.30 421 ARG A N 1
ATOM 1308 C CA . ARG A 1 164 ? 10.236 30.645 -28.755 1.00 35.53 421 ARG A CA 1
ATOM 1309 C C . ARG A 1 164 ? 9.318 31.340 -29.764 1.00 34.71 421 ARG A C 1
ATOM 1310 O O . ARG A 1 164 ? 9.220 32.554 -29.755 1.00 35.75 421 ARG A O 1
ATOM 1318 N N . MET A 1 165 ? 8.656 30.581 -30.623 1.00 42.58 422 MET A N 1
ATOM 1319 C CA . MET A 1 165 ? 7.762 31.153 -31.627 1.00 42.07 422 MET A CA 1
ATOM 1320 C C . MET A 1 165 ? 6.519 31.739 -30.943 1.00 44.15 422 MET A C 1
ATOM 1321 O O . MET A 1 165 ? 5.657 30.996 -30.462 1.00 44.36 422 MET A O 1
ATOM 1326 N N . GLN A 1 166 ? 6.445 33.067 -30.883 1.00 46.08 423 GLN A N 1
ATOM 1327 C CA . GLN A 1 166 ? 5.282 33.768 -30.341 1.00 48.25 423 GLN A CA 1
ATOM 1328 C C . GLN A 1 166 ? 4.680 34.738 -31.360 1.00 47.90 423 GLN A C 1
ATOM 1329 O O . GLN A 1 166 ? 5.395 35.549 -31.943 1.00 48.63 423 GLN A O 1
ATOM 1335 N N . PHE A 1 167 ? 3.366 34.678 -31.547 1.00 47.50 424 PHE A N 1
ATOM 1336 C CA . PHE A 1 167 ? 2.680 35.540 -32.507 1.00 47.62 424 PHE A CA 1
ATOM 1337 C C . PHE A 1 167 ? 1.960 36.693 -31.831 1.00 51.82 424 PHE A C 1
ATOM 1338 O O . PHE A 1 167 ? 1.458 36.550 -30.717 1.00 53.42 424 PHE A O 1
ATOM 1346 N N . CYS A 1 168 ? 1.882 37.831 -32.516 1.00 54.60 425 CYS A N 1
ATOM 1347 C CA . CYS A 1 168 ? 1.031 38.936 -32.052 1.00 58.88 425 CYS A CA 1
ATOM 1348 C C . CYS A 1 168 ? -0.424 38.513 -32.053 1.00 59.31 425 CYS A C 1
ATOM 1349 O O . CYS A 1 168 ? -0.805 37.531 -32.690 1.00 56.88 425 CYS A O 1
ATOM 1352 N N . GLN A 1 169 ? -1.235 39.292 -31.360 1.00 63.63 426 GLN A N 1
ATOM 1353 C CA . GLN A 1 169 ? -2.613 38.939 -31.098 1.00 65.12 426 GLN A CA 1
ATOM 1354 C C . GLN A 1 169 ? -3.394 40.246 -30.889 1.00 68.94 426 GLN A C 1
ATOM 1355 O O . GLN A 1 169 ? -2.833 41.213 -30.380 1.00 71.50 426 GLN A O 1
ATOM 1361 N N . PRO A 1 170 ? -4.677 40.288 -31.296 1.00 69.95 427 PRO A N 1
ATOM 1362 C CA . PRO A 1 170 ? -5.498 41.494 -31.111 1.00 73.56 427 PRO A CA 1
ATOM 1363 C C . PRO A 1 170 ? -5.584 42.003 -29.667 1.00 77.75 427 PRO A C 1
ATOM 1364 O O . PRO A 1 170 ? -5.670 43.211 -29.456 1.00 80.68 427 PRO A O 1
ATOM 1368 N N . ASP A 1 171 ? -5.549 41.089 -28.695 1.00 78.61 428 ASP A N 1
ATOM 1369 C CA . ASP A 1 171 ? -5.733 41.432 -27.284 1.00 82.61 428 ASP A CA 1
ATOM 1370 C C . ASP A 1 171 ? -4.459 41.280 -26.426 1.00 84.32 428 ASP A C 1
ATOM 1371 O O . ASP A 1 171 ? -4.150 40.179 -25.951 1.00 83.25 428 ASP A O 1
ATOM 1376 N N . PRO A 1 172 ? -3.706 42.389 -26.246 1.00 87.43 429 PRO A N 1
ATOM 1377 C CA . PRO A 1 172 ? -2.707 42.540 -25.175 1.00 89.78 429 PRO A CA 1
ATOM 1378 C C . PRO A 1 172 ? -3.320 42.469 -23.772 1.00 92.47 429 PRO A C 1
ATOM 1379 O O . PRO A 1 172 ? -3.761 43.483 -23.221 1.00 96.20 429 PRO A O 1
ATOM 1383 N N . SER A 1 173 ? -3.306 41.264 -23.209 1.00 90.73 430 SER A N 1
ATOM 1384 C CA . SER A 1 173 ? -3.954 40.948 -21.930 1.00 92.83 430 SER A CA 1
ATOM 1385 C C . SER A 1 173 ? -3.900 39.432 -21.766 1.00 89.68 430 SER A C 1
ATOM 1386 O O . SER A 1 173 ? -3.549 38.919 -20.697 1.00 91.48 430 SER A O 1
ATOM 1389 N N . LEU A 1 174 ? -4.267 38.729 -22.840 1.00 84.83 431 LEU A N 1
ATOM 1390 C CA . LEU A 1 174 ? -4.032 37.297 -22.950 1.00 81.21 431 LEU A CA 1
ATOM 1391 C C . LEU A 1 174 ? -2.543 37.056 -23.193 1.00 78.86 431 LEU A C 1
ATOM 1392 O O . LEU A 1 174 ? -1.836 37.958 -23.651 1.00 78.98 431 LEU A O 1
ATOM 1397 N N . PRO A 1 175 ? -2.060 35.836 -22.888 1.00 76.39 432 PRO A N 1
ATOM 1398 C CA . PRO A 1 175 ? -0.684 35.486 -23.263 1.00 73.93 432 PRO A CA 1
ATOM 1399 C C . PRO A 1 175 ? -0.522 35.436 -24.783 1.00 68.92 432 PRO A C 1
ATOM 1400 O O . PRO A 1 175 ? -1.493 35.134 -25.485 1.00 66.95 432 PRO A O 1
ATOM 1404 N N . PRO A 1 176 ? 0.688 35.737 -25.295 1.00 66.56 433 PRO A N 1
ATOM 1405 C CA . PRO A 1 176 ? 0.938 35.587 -26.734 1.00 61.82 433 PRO A CA 1
ATOM 1406 C C . PRO A 1 176 ? 0.523 34.233 -27.298 1.00 56.91 433 PRO A C 1
ATOM 1407 O O . PRO A 1 176 ? 0.524 33.220 -26.591 1.00 56.31 433 PRO A O 1
ATOM 1411 N N . LEU A 1 177 ? 0.139 34.256 -28.569 1.00 52.71 434 LEU A N 1
ATOM 1412 C CA . LEU A 1 177 ? -0.156 33.065 -29.331 1.00 48.54 434 LEU A CA 1
ATOM 1413 C C . LEU A 1 177 ? 1.103 32.247 -29.554 1.00 45.41 434 LEU A C 1
ATOM 1414 O O . LEU A 1 177 ? 2.125 32.783 -29.974 1.00 45.03 434 LEU A O 1
ATOM 1419 N N . THR A 1 178 ? 1.009 30.950 -29.296 1.00 42.63 435 THR A N 1
ATOM 1420 C CA . THR A 1 178 ? 2.068 30.004 -29.617 1.00 39.77 435 THR A CA 1
ATOM 1421 C C . THR A 1 178 ? 1.553 29.112 -30.728 1.00 36.32 435 THR A C 1
ATOM 1422 O O . THR A 1 178 ? 0.370 29.142 -31.047 1.00 35.05 435 THR A O 1
ATOM 1426 N N . ILE A 1 179 ? 2.443 28.320 -31.313 1.00 34.05 436 ILE A N 1
ATOM 1427 C CA . ILE A 1 179 ? 2.079 27.392 -32.375 1.00 31.36 436 ILE A CA 1
ATOM 1428 C C . ILE A 1 179 ? 0.936 26.475 -31.924 1.00 31.42 436 ILE A C 1
ATOM 1429 O O . ILE A 1 179 ? -0.031 26.271 -32.654 1.00 30.20 436 ILE A O 1
ATOM 1434 N N . SER A 1 180 ? 1.029 25.955 -30.706 1.00 32.45 437 SER A N 1
ATOM 1435 C CA . SER A 1 180 ? 0.064 24.965 -30.235 1.00 32.72 437 SER A CA 1
ATOM 1436 C C . SER A 1 180 ? -1.383 25.495 -30.064 1.00 33.24 437 SER A C 1
ATOM 1437 O O . SER A 1 180 ? -2.330 24.716 -30.124 1.00 33.04 437 SER A O 1
ATOM 1440 N N A ASN A 1 181 ? -1.545 26.801 -29.866 0.57 34.11 438 ASN A N 1
ATOM 1441 N N B ASN A 1 181 ? -1.519 26.806 -29.850 0.43 34.21 438 ASN A N 1
ATOM 1442 C CA A ASN A 1 181 ? -2.867 27.399 -29.676 0.57 34.76 438 ASN A CA 1
ATOM 1443 C CA B ASN A 1 181 ? -2.814 27.467 -29.690 0.43 34.96 438 ASN A CA 1
ATOM 1444 C C A ASN A 1 181 ? -3.561 27.673 -31.016 0.57 33.14 438 ASN A C 1
ATOM 1445 C C B ASN A 1 181 ? -3.552 27.681 -31.022 0.43 33.21 438 ASN A C 1
ATOM 1446 O O A ASN A 1 181 ? -3.956 28.801 -31.305 0.57 33.97 438 ASN A O 1
ATOM 1447 O O B ASN A 1 181 ? -3.977 28.798 -31.308 0.43 33.96 438 ASN A O 1
ATOM 1456 N N . HIS A 1 182 ? -3.695 26.634 -31.835 1.00 31.20 439 HIS A N 1
ATOM 1457 C CA . HIS A 1 182 ? -4.410 26.729 -33.120 1.00 30.02 439 HIS A CA 1
ATOM 1458 C C . HIS A 1 182 ? -5.271 25.481 -33.386 1.00 29.51 439 HIS A C 1
ATOM 1459 O O . HIS A 1 182 ? -4.909 24.366 -32.991 1.00 29.47 439 HIS A O 1
ATOM 1466 N N . ASP A 1 183 ? -6.405 25.677 -34.052 1.00 29.22 440 ASP A N 1
ATOM 1467 C CA . ASP A 1 183 ? -7.306 24.575 -34.372 1.00 28.95 440 ASP A CA 1
ATOM 1468 C C . ASP A 1 183 ? -6.620 23.577 -35.290 1.00 27.50 440 ASP A C 1
ATOM 1469 O O . ASP A 1 183 ? -6.788 22.372 -35.143 1.00 28.08 440 ASP A O 1
ATOM 1474 N N . VAL A 1 184 ? -5.849 24.094 -36.238 1.00 26.41 441 VAL A N 1
ATOM 1475 C CA . VAL A 1 184 ? -5.174 23.296 -37.240 1.00 24.99 441 VAL A CA 1
ATOM 1476 C C . VAL A 1 184 ? -3.700 23.698 -37.277 1.00 24.69 441 VAL A C 1
ATOM 1477 O O . VAL A 1 184 ? -3.399 24.890 -37.397 1.00 25.36 441 VAL A O 1
ATOM 1481 N N . ILE A 1 185 ? -2.799 22.718 -37.156 1.00 24.36 442 ILE A N 1
ATOM 1482 C CA . ILE A 1 185 ? -1.352 22.942 -37.305 1.00 24.32 442 ILE A CA 1
ATOM 1483 C C . ILE A 1 185 ? -0.832 22.037 -38.411 1.00 23.66 442 ILE A C 1
ATOM 1484 O O . ILE A 1 185 ? -1.055 20.823 -38.384 1.00 24.14 442 ILE A O 1
ATOM 1489 N N . LEU A 1 186 ? -0.168 22.627 -39.398 1.00 23.69 443 LEU A N 1
ATOM 1490 C CA . LEU A 1 186 ? 0.530 21.864 -40.426 1.00 23.24 443 LEU A CA 1
ATOM 1491 C C . LEU A 1 186 ? 2.016 22.156 -40.237 1.00 23.56 443 LEU A C 1
ATOM 1492 O O . LEU A 1 186 ? 2.423 23.318 -40.245 1.00 23.77 443 LEU A O 1
ATOM 1497 N N . TRP A 1 187 ? 2.810 21.106 -40.021 1.00 23.45 444 TRP A N 1
ATOM 1498 C CA . TRP A 1 187 ? 4.250 21.257 -39.852 1.00 23.69 444 TRP A CA 1
ATOM 1499 C C . TRP A 1 187 ? 4.968 20.533 -40.975 1.00 23.54 444 TRP A C 1
ATOM 1500 O O . TRP A 1 187 ? 4.780 19.330 -41.191 1.00 23.91 444 TRP A O 1
ATOM 1511 N N . LEU A 1 188 ? 5.784 21.287 -41.702 1.00 23.23 445 LEU A N 1
ATOM 1512 C CA . LEU A 1 188 ? 6.534 20.753 -42.808 1.00 22.69 445 LEU A CA 1
ATOM 1513 C C . LEU A 1 188 ? 7.990 21.178 -42.721 1.00 22.78 445 LEU A C 1
ATOM 1514 O O . LEU A 1 188 ? 8.332 22.116 -42.006 1.00 23.08 445 LEU A O 1
ATOM 1519 N N . GLY A 1 189 ? 8.853 20.467 -43.436 1.00 22.62 446 GLY A N 1
ATOM 1520 C CA . GLY A 1 189 ? 10.241 20.882 -43.568 1.00 23.20 446 GLY A CA 1
ATOM 1521 C C . GLY A 1 189 ? 11.231 19.787 -43.896 1.00 23.37 446 GLY A C 1
ATOM 1522 O O . GLY A 1 189 ? 10.870 18.624 -44.103 1.00 23.44 446 GLY A O 1
ATOM 1523 N N . ASP A 1 190 ? 12.490 20.185 -43.964 1.00 23.77 447 ASP A N 1
ATOM 1524 C CA . ASP A 1 190 ? 13.608 19.249 -43.949 1.00 24.29 447 ASP A CA 1
ATOM 1525 C C . ASP A 1 190 ? 13.896 18.995 -42.478 1.00 24.65 447 ASP A C 1
ATOM 1526 O O . ASP A 1 190 ? 14.713 19.692 -41.862 1.00 25.06 447 ASP A O 1
ATOM 1531 N N . LEU A 1 191 ? 13.196 18.015 -41.907 1.00 24.38 448 LEU A N 1
ATOM 1532 C CA . LEU A 1 191 ? 13.352 17.705 -40.488 1.00 25.16 448 LEU A CA 1
ATOM 1533 C C . LEU A 1 191 ? 14.668 16.959 -40.231 1.00 26.02 448 LEU A C 1
ATOM 1534 O O . LEU A 1 191 ? 15.135 16.871 -39.093 1.00 26.61 448 LEU A O 1
ATOM 1539 N N . ASN A 1 192 ? 15.246 16.417 -41.302 1.00 25.73 449 ASN A N 1
ATOM 1540 C CA . ASN A 1 192 ? 16.622 15.922 -41.312 1.00 26.79 449 ASN A CA 1
ATOM 1541 C C . ASN A 1 192 ? 16.884 14.659 -40.486 1.00 27.94 449 ASN A C 1
ATOM 1542 O O . ASN A 1 192 ? 18.038 14.340 -40.178 1.00 29.14 449 ASN A O 1
ATOM 1547 N N . TYR A 1 193 ? 15.818 13.935 -40.150 1.00 27.85 450 TYR A N 1
ATOM 1548 C CA . TYR A 1 193 ? 15.945 12.667 -39.445 1.00 29.29 450 TYR A CA 1
ATOM 1549 C C . TYR A 1 193 ? 16.332 11.572 -40.442 1.00 29.86 450 TYR A C 1
ATOM 1550 O O . TYR A 1 193 ? 15.844 11.550 -41.574 1.00 28.54 450 TYR A O 1
ATOM 1559 N N . ARG A 1 194 ? 17.203 10.674 -39.990 1.00 31.88 451 ARG A N 1
ATOM 1560 C CA . ARG A 1 194 ? 17.845 9.664 -40.829 1.00 33.11 451 ARG A CA 1
ATOM 1561 C C . ARG A 1 194 ? 17.469 8.249 -40.393 1.00 34.97 451 ARG A C 1
ATOM 1562 O O . ARG A 1 194 ? 16.697 8.063 -39.445 1.00 35.27 451 ARG A O 1
ATOM 1570 N N . ILE A 1 195 ? 18.032 7.257 -41.079 1.00 36.71 452 ILE A N 1
ATOM 1571 C CA . ILE A 1 195 ? 17.774 5.846 -40.778 1.00 38.61 452 ILE A CA 1
ATOM 1572 C C . ILE A 1 195 ? 18.819 5.310 -39.794 1.00 41.36 452 ILE A C 1
ATOM 1573 O O . ILE A 1 195 ? 20.006 5.326 -40.097 1.00 42.12 452 ILE A O 1
ATOM 1578 N N . GLU A 1 196 ? 18.366 4.847 -38.624 1.00 43.27 453 GLU A N 1
ATOM 1579 C CA A GLU A 1 196 ? 19.291 4.282 -37.643 0.50 45.92 453 GLU A CA 1
ATOM 1580 C CA B GLU A 1 196 ? 19.198 4.218 -37.583 0.50 46.05 453 GLU A CA 1
ATOM 1581 C C . GLU A 1 196 ? 19.737 2.875 -38.030 1.00 48.24 453 GLU A C 1
ATOM 1582 O O . GLU A 1 196 ? 19.123 2.217 -38.876 1.00 48.08 453 GLU A O 1
ATOM 1593 N N . GLU A 1 197 ? 20.845 2.457 -37.413 1.00 50.58 454 GLU A N 1
ATOM 1594 C CA . GLU A 1 197 ? 21.325 1.076 -37.415 1.00 53.44 454 GLU A CA 1
ATOM 1595 C C . GLU A 1 197 ? 21.829 0.516 -38.751 1.00 53.58 454 GLU A C 1
ATOM 1596 O O . GLU A 1 197 ? 22.960 0.033 -38.832 1.00 55.79 454 GLU A O 1
ATOM 1602 N N . LEU A 1 198 ? 20.998 0.567 -39.785 1.00 51.59 455 LEU A N 1
ATOM 1603 C CA . LEU A 1 198 ? 21.303 -0.084 -41.060 1.00 51.97 455 LEU A CA 1
ATOM 1604 C C . LEU A 1 198 ? 22.466 0.601 -41.778 1.00 51.48 455 LEU A C 1
ATOM 1605 O O . LEU A 1 198 ? 22.602 1.827 -41.702 1.00 49.71 455 LEU A O 1
ATOM 1610 N N . ASP A 1 199 ? 23.299 -0.188 -42.465 1.00 53.14 456 ASP A N 1
ATOM 1611 C CA . ASP A 1 199 ? 24.387 0.360 -43.286 1.00 52.94 456 ASP A CA 1
ATOM 1612 C C . ASP A 1 199 ? 23.852 0.816 -44.638 1.00 51.05 456 ASP A C 1
ATOM 1613 O O . ASP A 1 199 ? 22.717 0.504 -45.003 1.00 50.09 456 ASP A O 1
ATOM 1618 N N . VAL A 1 200 ? 24.668 1.564 -45.373 1.00 50.62 457 VAL A N 1
ATOM 1619 C CA . VAL A 1 200 ? 24.193 2.275 -46.562 1.00 49.03 457 VAL A CA 1
ATOM 1620 C C . VAL A 1 200 ? 23.676 1.310 -47.609 1.00 50.20 457 VAL A C 1
ATOM 1621 O O . VAL A 1 200 ? 22.654 1.557 -48.231 1.00 48.20 457 VAL A O 1
ATOM 1625 N N . GLU A 1 201 ? 24.393 0.206 -47.788 1.00 53.33 458 GLU A N 1
ATOM 1626 C CA . GLU A 1 201 ? 24.037 -0.792 -48.786 1.00 55.45 458 GLU A CA 1
ATOM 1627 C C . GLU A 1 201 ? 22.693 -1.444 -48.466 1.00 54.79 458 GLU A C 1
ATOM 1628 O O . GLU A 1 201 ? 21.887 -1.690 -49.363 1.00 54.37 458 GLU A O 1
ATOM 1634 N N . LYS A 1 202 ? 22.454 -1.717 -47.189 1.00 54.65 459 LYS A N 1
ATOM 1635 C CA . LYS A 1 202 ? 21.190 -2.308 -46.768 1.00 54.97 459 LYS A CA 1
ATOM 1636 C C . LYS A 1 202 ? 20.042 -1.323 -47.015 1.00 51.74 459 LYS A C 1
ATOM 1637 O O . LYS A 1 202 ? 19.008 -1.710 -47.555 1.00 52.14 459 LYS A O 1
ATOM 1643 N N . VAL A 1 203 ? 20.233 -0.058 -46.644 1.00 49.11 460 VAL A N 1
ATOM 1644 C CA . VAL A 1 203 ? 19.231 0.978 -46.910 1.00 46.24 460 VAL A CA 1
ATOM 1645 C C . VAL A 1 203 ? 18.869 1.013 -48.391 1.00 45.96 460 VAL A C 1
ATOM 1646 O O . VAL A 1 203 ? 17.700 0.919 -48.740 1.00 45.88 460 VAL A O 1
ATOM 1650 N N . LYS A 1 204 ? 19.875 1.104 -49.252 1.00 46.53 461 LYS A N 1
ATOM 1651 C CA . LYS A 1 204 ? 19.661 1.129 -50.702 1.00 46.86 461 LYS A CA 1
ATOM 1652 C C . LYS A 1 204 ? 18.977 -0.132 -51.244 1.00 49.10 461 LYS A C 1
ATOM 1653 O O . LYS A 1 204 ? 18.197 -0.051 -52.192 1.00 49.02 461 LYS A O 1
ATOM 1659 N N . LYS A 1 205 ? 19.268 -1.285 -50.645 1.00 51.28 462 LYS A N 1
ATOM 1660 C CA . LYS A 1 205 ? 18.634 -2.543 -51.043 1.00 53.96 462 LYS A CA 1
ATOM 1661 C C . LYS A 1 205 ? 17.149 -2.549 -50.687 1.00 52.77 462 LYS A C 1
ATOM 1662 O O . LYS A 1 205 ? 16.317 -2.928 -51.507 1.00 53.41 462 LYS A O 1
ATOM 1666 N N . LEU A 1 206 ? 16.814 -2.130 -49.469 1.00 51.23 463 LEU A N 1
ATOM 1667 C CA . LEU A 1 206 ? 15.414 -2.056 -49.067 1.00 49.97 463 LEU A CA 1
ATOM 1668 C C . LEU A 1 206 ? 14.632 -1.145 -50.006 1.00 48.26 463 LEU A C 1
ATOM 1669 O O . LEU A 1 206 ? 13.513 -1.472 -50.397 1.00 48.58 463 LEU A O 1
ATOM 1674 N N . ILE A 1 207 ? 15.239 -0.025 -50.397 1.00 46.95 464 ILE A N 1
ATOM 1675 C CA . ILE A 1 207 ? 14.604 0.925 -51.318 1.00 45.48 464 ILE A CA 1
ATOM 1676 C C . ILE A 1 207 ? 14.399 0.308 -52.702 1.00 48.46 464 ILE A C 1
ATOM 1677 O O . ILE A 1 207 ? 13.339 0.463 -53.307 1.00 48.40 464 ILE A O 1
ATOM 1682 N N . GLU A 1 208 ? 15.412 -0.395 -53.193 1.00 51.73 465 GLU A N 1
ATOM 1683 C CA . GLU A 1 208 ? 15.298 -1.142 -54.440 1.00 55.47 465 GLU A CA 1
ATOM 1684 C C . GLU A 1 208 ? 14.159 -2.162 -54.362 1.00 57.35 465 GLU A C 1
ATOM 1685 O O . GLU A 1 208 ? 13.382 -2.302 -55.304 1.00 58.45 465 GLU A O 1
ATOM 1691 N N . GLU A 1 209 ? 14.071 -2.865 -53.234 1.00 58.34 466 GLU A N 1
ATOM 1692 C CA . GLU A 1 209 ? 13.000 -3.838 -52.993 1.00 60.26 466 GLU A CA 1
ATOM 1693 C C . GLU A 1 209 ? 11.647 -3.170 -52.704 1.00 58.14 466 GLU A C 1
ATOM 1694 O O . GLU A 1 209 ? 10.637 -3.853 -52.589 1.00 59.01 466 GLU A O 1
ATOM 1700 N N . LYS A 1 210 ? 11.635 -1.842 -52.576 1.00 55.49 467 LYS A N 1
ATOM 1701 C CA . LYS A 1 210 ? 10.417 -1.082 -52.269 1.00 53.87 467 LYS A CA 1
ATOM 1702 C C . LYS A 1 210 ? 9.798 -1.481 -50.914 1.00 53.44 467 LYS A C 1
ATOM 1703 O O . LYS A 1 210 ? 8.602 -1.285 -50.681 1.00 52.32 467 LYS A O 1
ATOM 1708 N N . ASP A 1 211 ? 10.627 -2.022 -50.023 1.00 53.96 468 ASP A N 1
ATOM 1709 C CA . ASP A 1 211 ? 10.188 -2.385 -48.685 1.00 53.98 468 ASP A CA 1
ATOM 1710 C C . ASP A 1 211 ? 10.303 -1.151 -47.790 1.00 50.85 468 ASP A C 1
ATOM 1711 O O . ASP A 1 211 ? 11.219 -1.033 -46.973 1.00 50.41 468 ASP A O 1
ATOM 1716 N N . PHE A 1 212 ? 9.366 -0.227 -47.961 1.00 48.59 469 PHE A N 1
ATOM 1717 C CA . PHE A 1 212 ? 9.386 1.017 -47.214 1.00 46.13 469 PHE A CA 1
ATOM 1718 C C . PHE A 1 212 ? 8.922 0.813 -45.779 1.00 46.07 469 PHE A C 1
ATOM 1719 O O . PHE A 1 212 ? 9.304 1.565 -44.888 1.00 44.79 469 PHE A O 1
ATOM 1727 N N . GLN A 1 213 ? 8.103 -0.204 -45.554 1.00 47.80 470 GLN A N 1
ATOM 1728 C CA . GLN A 1 213 ? 7.630 -0.509 -44.207 1.00 48.74 470 GLN A CA 1
ATOM 1729 C C . GLN A 1 213 ? 8.780 -0.957 -43.303 1.00 49.35 470 GLN A C 1
ATOM 1730 O O . GLN A 1 213 ? 8.852 -0.553 -42.142 1.00 49.04 470 GLN A O 1
ATOM 1733 N N . MET A 1 214 ? 9.681 -1.776 -43.838 1.00 50.49 471 MET A N 1
ATOM 1734 C CA . MET A 1 214 ? 10.855 -2.215 -43.082 1.00 51.53 471 MET A CA 1
ATOM 1735 C C . MET A 1 214 ? 11.843 -1.070 -42.852 1.00 48.50 471 MET A C 1
ATOM 1736 O O . MET A 1 214 ? 12.360 -0.910 -41.753 1.00 48.66 471 MET A O 1
ATOM 1741 N N . LEU A 1 215 ? 12.111 -0.287 -43.891 1.00 45.74 472 LEU A N 1
ATOM 1742 C CA . LEU A 1 215 ? 13.033 0.838 -43.772 1.00 43.28 472 LEU A CA 1
ATOM 1743 C C . LEU A 1 215 ? 12.523 1.841 -42.739 1.00 41.19 472 LEU A C 1
ATOM 1744 O O . LEU A 1 215 ? 13.308 2.366 -41.943 1.00 41.06 472 LEU A O 1
ATOM 1749 N N . TYR A 1 216 ? 11.210 2.088 -42.751 1.00 39.50 473 TYR A N 1
ATOM 1750 C CA . TYR A 1 216 ? 10.569 3.022 -41.825 1.00 37.60 473 TYR A CA 1
ATOM 1751 C C . TYR A 1 216 ? 10.688 2.581 -40.363 1.00 38.68 473 TYR A C 1
ATOM 1752 O O . TYR A 1 216 ? 10.688 3.421 -39.465 1.00 37.95 473 TYR A O 1
ATOM 1761 N N . ALA A 1 217 ? 10.816 1.280 -40.121 1.00 40.27 474 ALA A N 1
ATOM 1762 C CA . ALA A 1 217 ? 11.023 0.792 -38.756 1.00 41.90 474 ALA A CA 1
ATOM 1763 C C . ALA A 1 217 ? 12.317 1.337 -38.139 1.00 41.48 474 ALA A C 1
ATOM 1764 O O . ALA A 1 217 ? 12.450 1.364 -36.919 1.00 42.43 474 ALA A O 1
ATOM 1766 N N . TYR A 1 218 ? 13.250 1.775 -38.983 1.00 40.32 475 TYR A N 1
ATOM 1767 C CA . TYR A 1 218 ? 14.534 2.314 -38.526 1.00 40.52 475 TYR A CA 1
ATOM 1768 C C . TYR A 1 218 ? 14.633 3.834 -38.658 1.00 38.16 475 TYR A C 1
ATOM 1769 O O . TYR A 1 218 ? 15.702 4.405 -38.421 1.00 38.34 475 TYR A O 1
ATOM 1778 N N . ASP A 1 219 ? 13.529 4.483 -39.034 1.00 36.03 476 ASP A N 1
ATOM 1779 C CA . ASP A 1 219 ? 13.493 5.937 -39.197 1.00 34.02 476 ASP A CA 1
ATOM 1780 C C . ASP A 1 219 ? 13.500 6.643 -37.838 1.00 34.16 476 ASP A C 1
ATOM 1781 O O . ASP A 1 219 ? 12.689 6.334 -36.953 1.00 34.41 476 ASP A O 1
ATOM 1786 N N . GLN A 1 220 ? 14.401 7.608 -37.696 1.00 33.43 477 GLN A N 1
ATOM 1787 C CA . GLN A 1 220 ? 14.572 8.325 -36.439 1.00 34.00 477 GLN A CA 1
ATOM 1788 C C . GLN A 1 220 ? 13.347 9.138 -36.032 1.00 33.01 477 GLN A C 1
ATOM 1789 O O . GLN A 1 220 ? 13.052 9.238 -34.850 1.00 33.70 477 GLN A O 1
ATOM 1795 N N . LEU A 1 221 ? 12.641 9.733 -36.991 1.00 31.77 478 LEU A N 1
ATOM 1796 C CA . LEU A 1 221 ? 11.468 10.523 -36.631 1.00 31.29 478 LEU A CA 1
ATOM 1797 C C . LEU A 1 221 ? 10.431 9.602 -35.995 1.00 33.04 478 LEU A C 1
ATOM 1798 O O . LEU A 1 221 ? 9.903 9.911 -34.925 1.00 34.42 478 LEU A O 1
ATOM 1803 N N . LYS A 1 222 ? 10.180 8.452 -36.619 1.00 33.96 479 LYS A N 1
ATOM 1804 C CA . LYS A 1 222 ? 9.265 7.449 -36.055 1.00 35.39 479 LYS A CA 1
ATOM 1805 C C . LYS A 1 222 ? 9.641 7.081 -34.625 1.00 37.48 479 LYS A C 1
ATOM 1806 O O . LYS A 1 222 ? 8.780 7.020 -33.731 1.00 38.78 479 LYS A O 1
ATOM 1812 N N . ILE A 1 223 ? 10.922 6.798 -34.417 1.00 38.27 480 ILE A N 1
ATOM 1813 C CA . ILE A 1 223 ? 11.408 6.369 -33.109 1.00 40.50 480 ILE A CA 1
ATOM 1814 C C . ILE A 1 223 ? 11.234 7.481 -32.061 1.00 40.62 480 ILE A C 1
ATOM 1815 O O . ILE A 1 223 ? 10.700 7.240 -30.976 1.00 42.61 480 ILE A O 1
ATOM 1820 N N . GLN A 1 224 ? 11.641 8.699 -32.405 1.00 38.76 481 GLN A N 1
ATOM 1821 C CA . GLN A 1 224 ? 11.522 9.837 -31.493 1.00 39.03 481 GLN A CA 1
ATOM 1822 C C . GLN A 1 224 ? 10.067 10.189 -31.170 1.00 38.84 481 GLN A C 1
ATOM 1823 O O . GLN A 1 224 ? 9.732 10.463 -30.018 1.00 39.88 481 GLN A O 1
ATOM 1829 N N . VAL A 1 225 ? 9.201 10.165 -32.172 1.00 37.62 482 VAL A N 1
ATOM 1830 C CA . VAL A 1 225 ? 7.773 10.348 -31.917 1.00 38.22 482 VAL A CA 1
ATOM 1831 C C . VAL A 1 225 ? 7.249 9.273 -30.948 1.00 41.35 482 VAL A C 1
ATOM 1832 O O . VAL A 1 225 ? 6.552 9.596 -29.983 1.00 43.08 482 VAL A O 1
ATOM 1836 N N . ALA A 1 226 ? 7.624 8.014 -31.165 1.00 42.81 483 ALA A N 1
ATOM 1837 C CA . ALA A 1 226 ? 7.205 6.933 -30.270 1.00 45.66 483 ALA A CA 1
ATOM 1838 C C . ALA A 1 226 ? 7.722 7.142 -28.840 1.00 48.33 483 ALA A C 1
ATOM 1839 O O . ALA A 1 226 ? 7.053 6.775 -27.869 1.00 50.30 483 ALA A O 1
ATOM 1841 N N . ALA A 1 227 ? 8.911 7.728 -28.712 1.00 48.50 484 ALA A N 1
ATOM 1842 C CA . ALA A 1 227 ? 9.475 8.040 -27.397 1.00 50.78 484 ALA A CA 1
ATOM 1843 C C . ALA A 1 227 ? 8.920 9.346 -26.809 1.00 50.59 484 ALA A C 1
ATOM 1844 O O . ALA A 1 227 ? 9.275 9.722 -25.704 1.00 52.63 484 ALA A O 1
ATOM 1846 N N . LYS A 1 228 ? 8.063 10.036 -27.558 1.00 49.07 485 LYS A N 1
ATOM 1847 C CA . LYS A 1 228 ? 7.392 11.260 -27.094 1.00 49.36 485 LYS A CA 1
ATOM 1848 C C . LYS A 1 228 ? 8.366 12.425 -26.824 1.00 49.06 485 LYS A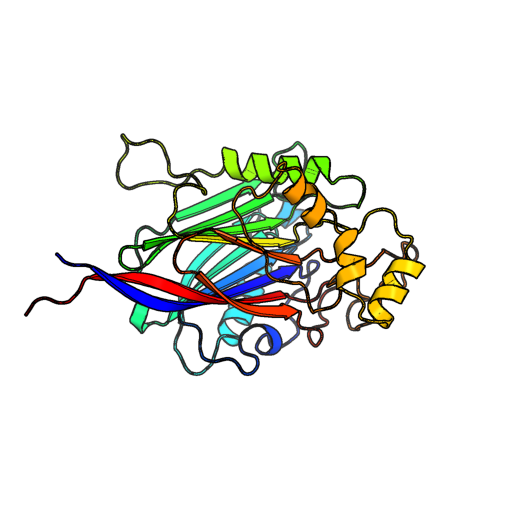 C 1
ATOM 1849 O O . LYS A 1 228 ? 8.087 13.313 -26.006 1.00 50.19 485 LYS A O 1
ATOM 1855 N N . THR A 1 229 ? 9.497 12.421 -27.524 1.00 47.57 486 THR A N 1
ATOM 1856 C CA . THR A 1 229 ? 10.474 13.497 -27.413 1.00 47.19 486 THR A CA 1
ATOM 1857 C C . THR A 1 229 ? 10.159 14.650 -28.376 1.00 44.55 486 THR A C 1
ATOM 1858 O O . THR A 1 229 ? 10.552 15.778 -28.117 1.00 44.91 486 THR A O 1
ATOM 1862 N N . VAL A 1 230 ? 9.463 14.361 -29.476 1.00 42.26 487 VAL A N 1
ATOM 1863 C CA . VAL A 1 230 ? 9.048 15.383 -30.448 1.00 39.81 487 VAL A CA 1
ATOM 1864 C C . VAL A 1 230 ? 7.681 15.086 -31.039 1.00 38.57 487 VAL A C 1
ATOM 1865 O O . VAL A 1 230 ? 7.240 13.943 -31.041 1.00 39.33 487 VAL A O 1
ATOM 1869 N N . PHE A 1 231 ? 7.032 16.129 -31.552 1.00 37.19 488 PHE A N 1
ATOM 1870 C CA . PHE A 1 231 ? 5.793 16.026 -32.323 1.00 35.79 488 PHE A CA 1
ATOM 1871 C C . PHE A 1 231 ? 4.660 15.280 -31.596 1.00 37.33 488 PHE A C 1
ATOM 1872 O O . PHE A 1 231 ? 3.891 14.532 -32.209 1.00 36.48 488 PHE A O 1
ATOM 1880 N N . GLU A 1 232 ? 4.543 15.503 -30.289 1.00 39.21 489 GLU A N 1
ATOM 1881 C CA . GLU A 1 232 ? 3.447 14.914 -29.518 1.00 41.09 489 GLU A CA 1
ATOM 1882 C C . GLU A 1 232 ? 2.083 15.341 -30.058 1.00 39.48 489 GLU A C 1
ATOM 1883 O O . GLU A 1 232 ? 1.812 16.526 -30.190 1.00 39.05 489 GLU A O 1
ATOM 1889 N N . GLY A 1 233 ? 1.236 14.365 -30.377 1.00 39.03 490 GLY A N 1
ATOM 1890 C CA . GLY A 1 233 ? -0.122 14.636 -30.849 1.00 37.83 490 GLY A CA 1
ATOM 1891 C C . GLY A 1 233 ? -0.225 14.871 -32.347 1.00 35.15 490 GLY A C 1
ATOM 1892 O O . GLY A 1 233 ? -1.322 15.028 -32.871 1.00 34.77 490 GLY A O 1
ATOM 1893 N N . PHE A 1 234 ? 0.908 14.899 -33.042 1.00 33.43 491 PHE A N 1
ATOM 1894 C CA . PHE A 1 234 ? 0.910 15.026 -34.495 1.00 31.10 491 PHE A CA 1
ATOM 1895 C C . PHE A 1 234 ? 0.790 13.669 -35.167 1.00 30.65 491 PHE A C 1
ATOM 1896 O O . PHE A 1 234 ? 1.184 12.650 -34.614 1.00 32.13 491 PHE A O 1
ATOM 1904 N N . THR A 1 235 ? 0.270 13.686 -36.382 1.00 28.64 492 THR A N 1
ATOM 1905 C CA . THR A 1 235 ? 0.193 12.516 -37.215 1.00 28.20 492 THR A CA 1
ATOM 1906 C C . THR A 1 235 ? 1.038 12.725 -38.460 1.00 26.98 492 THR A C 1
ATOM 1907 O O . THR A 1 235 ? 1.142 13.842 -38.966 1.00 25.89 492 THR A O 1
ATOM 1911 N N . GLU A 1 236 ? 1.660 11.649 -38.933 1.00 27.33 493 GLU A N 1
ATOM 1912 C CA . GLU A 1 236 ? 2.258 11.632 -40.263 1.00 26.43 493 GLU A CA 1
ATOM 1913 C C . GLU A 1 236 ? 1.625 10.488 -41.037 1.00 26.64 493 GLU A C 1
ATOM 1914 O O . GLU A 1 236 ? 1.424 9.410 -40.501 1.00 27.57 493 GLU A O 1
ATOM 1920 N N . GLY A 1 237 ? 1.336 10.730 -42.307 1.00 26.18 494 GLY A N 1
ATOM 1921 C CA . GLY A 1 237 ? 0.840 9.676 -43.187 1.00 26.90 494 GLY A CA 1
ATOM 1922 C C . GLY A 1 237 ? 1.920 8.665 -43.509 1.00 27.61 494 GLY A C 1
ATOM 1923 O O . GLY A 1 237 ? 3.128 8.961 -43.422 1.00 27.10 494 GLY A O 1
ATOM 1924 N N . GLU A 1 238 ? 1.487 7.469 -43.882 1.00 28.96 495 GLU A N 1
ATOM 1925 C CA . GLU A 1 238 ? 2.403 6.433 -44.323 1.00 30.05 495 GLU A CA 1
ATOM 1926 C C . GLU A 1 238 ? 3.302 6.937 -45.453 1.00 29.00 495 GLU A C 1
ATOM 1927 O O . GLU A 1 238 ? 2.845 7.599 -46.388 1.00 27.68 495 GLU A O 1
ATOM 1933 N N . LEU A 1 239 ? 4.584 6.606 -45.352 1.00 29.32 496 LEU A N 1
ATOM 1934 C CA . LEU A 1 239 ? 5.558 6.905 -46.394 1.00 28.55 496 LEU A CA 1
ATOM 1935 C C . LEU A 1 239 ? 5.544 5.797 -47.442 1.00 30.26 496 LEU A C 1
ATOM 1936 O O . LEU A 1 239 ? 5.966 4.678 -47.165 1.00 32.00 496 LEU A O 1
ATOM 1941 N N . THR A 1 240 ? 5.035 6.112 -48.633 1.00 30.26 497 THR A N 1
ATOM 1942 C CA . THR A 1 240 ? 4.950 5.163 -49.749 1.00 31.95 497 THR A CA 1
ATOM 1943 C C . THR A 1 240 ? 5.878 5.574 -50.890 1.00 31.87 497 THR A C 1
ATOM 1944 O O . THR A 1 240 ? 5.868 4.962 -51.953 1.00 33.37 497 THR A O 1
ATOM 1948 N N . PHE A 1 241 ? 6.679 6.611 -50.672 1.00 30.45 498 PHE A N 1
ATOM 1949 C CA . PHE A 1 241 ? 7.676 7.029 -51.654 1.00 30.44 498 PHE A CA 1
ATOM 1950 C C . PHE A 1 241 ? 9.077 6.822 -51.101 1.00 30.61 498 PHE A C 1
ATOM 1951 O O . PHE A 1 241 ? 9.273 6.753 -49.889 1.00 29.99 498 PHE A O 1
ATOM 1959 N N . GLN A 1 242 ? 10.057 6.725 -51.993 1.00 31.81 499 GLN A N 1
ATOM 1960 C CA . GLN A 1 242 ? 11.423 6.449 -51.566 1.00 32.22 499 GLN A CA 1
ATOM 1961 C C . GLN A 1 242 ? 12.030 7.694 -50.961 1.00 30.55 499 GLN A C 1
ATOM 1962 O O . GLN A 1 242 ? 11.620 8.798 -51.289 1.00 29.22 499 GLN A O 1
ATOM 1968 N N . PRO A 1 243 ? 13.010 7.524 -50.066 1.00 31.03 500 PRO A N 1
ATOM 1969 C CA . PRO A 1 243 ? 13.732 8.647 -49.495 1.00 29.97 500 PRO A CA 1
ATOM 1970 C C . PRO A 1 243 ? 14.057 9.755 -50.500 1.00 29.51 500 PRO A C 1
ATOM 1971 O O . PRO A 1 243 ? 14.340 9.480 -51.672 1.00 30.30 500 PRO A O 1
ATOM 1975 N N . THR A 1 244 ? 14.007 10.995 -50.017 1.00 28.28 501 THR A N 1
ATOM 1976 C CA . THR A 1 244 ? 14.092 12.182 -50.863 1.00 27.91 501 THR A CA 1
ATOM 1977 C C . THR A 1 244 ? 15.473 12.848 -50.823 1.00 28.42 501 THR A C 1
ATOM 1978 O O . THR A 1 244 ? 15.673 13.885 -51.438 1.00 28.00 501 THR A O 1
ATOM 1982 N N . TYR A 1 245 ? 16.407 12.229 -50.104 1.00 29.37 502 TYR A N 1
ATOM 1983 C CA . TYR A 1 245 ? 17.794 12.678 -49.975 1.00 30.52 502 TYR A CA 1
ATOM 1984 C C . TYR A 1 245 ? 18.631 11.394 -49.929 1.00 31.79 502 TYR A C 1
ATOM 1985 O O . TYR A 1 245 ? 18.135 10.397 -49.401 1.00 31.88 502 TYR A O 1
ATOM 1994 N N . LYS A 1 246 ? 19.851 11.352 -50.479 1.00 32.65 503 LYS A N 1
ATOM 1995 C CA . LYS A 1 246 ? 20.533 12.450 -51.162 1.00 32.74 503 LYS A CA 1
ATOM 1996 C C . LYS A 1 246 ? 20.865 12.023 -52.591 1.00 33.63 503 LYS A C 1
ATOM 1997 O O . LYS A 1 246 ? 21.449 10.963 -52.799 1.00 34.55 503 LYS A O 1
ATOM 2003 N N . TYR A 1 247 ? 20.522 12.875 -53.556 1.00 33.15 504 TYR A N 1
ATOM 2004 C CA . TYR A 1 247 ? 20.734 12.601 -54.976 1.00 34.52 504 TYR A CA 1
ATOM 2005 C C . TYR A 1 247 ? 21.857 13.441 -55.577 1.00 35.79 504 TYR A C 1
ATOM 2006 O O . TYR A 1 247 ? 22.113 14.558 -55.130 1.00 35.37 504 TYR A O 1
ATOM 2015 N N . ASP A 1 248 ? 22.529 12.898 -56.593 1.00 37.70 505 ASP A N 1
ATOM 2016 C CA . ASP A 1 248 ? 23.350 13.706 -57.480 1.00 38.69 505 ASP A CA 1
ATOM 2017 C C . ASP A 1 248 ? 22.421 14.704 -58.160 1.00 38.19 505 ASP A C 1
ATOM 2018 O O . ASP A 1 248 ? 21.383 14.319 -58.717 1.00 38.12 505 ASP A O 1
ATOM 2023 N N . THR A 1 249 ? 22.789 15.981 -58.099 1.00 37.79 506 THR A N 1
ATOM 2024 C CA . THR A 1 249 ? 22.075 17.039 -58.796 1.00 37.56 506 THR A CA 1
ATOM 2025 C C . THR A 1 249 ? 21.901 16.682 -60.275 1.00 39.06 506 THR A C 1
ATOM 2026 O O . THR A 1 249 ? 22.818 16.165 -60.898 1.00 40.22 506 THR A O 1
ATOM 2030 N N . GLY A 1 250 ? 20.719 16.954 -60.820 1.00 38.52 507 GLY A N 1
ATOM 2031 C CA . GLY A 1 250 ? 20.427 16.667 -62.226 1.00 40.64 507 GLY A CA 1
ATOM 2032 C C . GLY A 1 250 ? 20.121 15.207 -62.537 1.00 41.66 507 GLY A C 1
ATOM 2033 O O . GLY A 1 250 ? 20.097 14.814 -63.708 1.00 43.84 507 GLY A O 1
ATOM 2034 N N . SER A 1 251 ? 19.879 14.404 -61.502 1.00 40.54 508 SER A N 1
ATOM 2035 C CA . SER A 1 251 ? 19.654 12.970 -61.675 1.00 41.86 508 SER A CA 1
ATOM 2036 C C . SER A 1 251 ? 18.762 12.373 -60.593 1.00 39.82 508 SER A C 1
ATOM 2037 O O . SER A 1 251 ? 18.383 13.052 -59.636 1.00 37.48 508 SER A O 1
ATOM 2040 N N . ASP A 1 252 ? 18.445 11.090 -60.769 1.00 40.95 509 ASP A N 1
ATOM 2041 C CA . ASP A 1 252 ? 17.760 10.289 -59.761 1.00 39.75 509 ASP A CA 1
ATOM 2042 C C . ASP A 1 252 ? 18.719 9.281 -59.122 1.00 40.48 509 ASP A C 1
ATOM 2043 O O . ASP A 1 252 ? 18.278 8.331 -58.479 1.00 40.54 509 ASP A O 1
ATOM 2048 N N . ASP A 1 253 ? 20.023 9.484 -59.296 1.00 41.51 510 ASP A N 1
ATOM 2049 C CA . ASP A 1 253 ? 21.028 8.597 -58.712 1.00 42.72 510 ASP A CA 1
ATOM 2050 C C . ASP A 1 253 ? 21.364 9.051 -57.302 1.00 40.98 510 ASP A C 1
ATOM 2051 O O . ASP A 1 253 ? 21.386 10.250 -57.030 1.00 39.92 510 ASP A O 1
ATOM 2056 N N . TRP A 1 254 ? 21.647 8.101 -56.414 1.00 41.16 511 TRP A N 1
ATOM 2057 C CA . TRP A 1 254 ? 22.109 8.429 -55.078 1.00 40.11 511 TRP A CA 1
ATOM 2058 C C . TRP A 1 254 ? 23.508 9.037 -55.125 1.00 41.26 511 TRP A C 1
ATOM 2059 O O . TRP A 1 254 ? 24.347 8.629 -55.926 1.00 43.37 511 TRP A O 1
ATOM 2070 N N . ASP A 1 255 ? 23.740 10.009 -54.244 1.00 40.27 512 ASP A N 1
ATOM 2071 C CA . ASP A 1 255 ? 25.045 1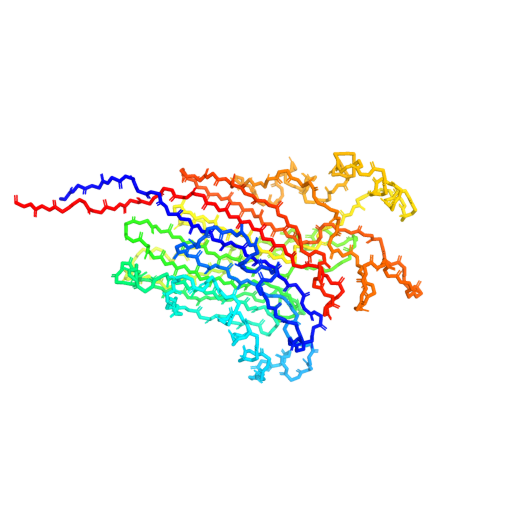0.635 -54.030 1.00 41.37 512 ASP A CA 1
ATOM 2072 C C . ASP A 1 255 ? 26.233 9.722 -54.362 1.00 44.00 512 ASP A C 1
ATOM 2073 O O . ASP A 1 255 ? 26.499 8.761 -53.645 1.00 44.53 512 ASP A O 1
ATOM 2078 N N . THR A 1 256 ? 26.945 10.052 -55.438 1.00 45.89 513 THR A N 1
ATOM 2079 C CA . THR A 1 256 ? 28.143 9.310 -55.862 1.00 48.97 513 THR A CA 1
ATOM 2080 C C . THR A 1 256 ? 29.447 10.028 -55.488 1.00 50.81 513 THR A C 1
ATOM 2081 O O . THR A 1 256 ? 30.509 9.662 -55.980 1.00 53.01 513 THR A O 1
ATOM 2085 N N . SER A 1 257 ? 29.368 11.037 -54.619 1.00 50.34 514 SER A N 1
ATOM 2086 C CA . SER A 1 257 ? 30.571 11.707 -54.098 1.00 51.98 514 SER A CA 1
ATOM 2087 C C . SER A 1 257 ? 31.289 10.795 -53.105 1.00 54.08 514 SER A C 1
ATOM 2088 O O . SER A 1 257 ? 30.789 9.714 -52.773 1.00 54.27 514 SER A O 1
ATOM 2091 N N . GLU A 1 258 ? 32.455 11.231 -52.628 1.00 56.46 515 GLU A N 1
ATOM 2092 C CA . GLU A 1 258 ? 33.246 10.434 -51.676 1.00 58.67 515 GLU A CA 1
ATOM 2093 C C . GLU A 1 258 ? 32.464 10.173 -50.379 1.00 57.52 515 GLU A C 1
ATOM 2094 O O . GLU A 1 258 ? 32.543 9.086 -49.807 1.00 58.69 515 GLU A O 1
ATOM 2096 N N . LYS A 1 259 ? 31.695 11.165 -49.939 1.00 55.95 516 LYS A N 1
ATOM 2097 C CA . LYS A 1 259 ? 30.874 11.044 -48.727 1.00 54.88 516 LYS A CA 1
ATOM 2098 C C . LYS A 1 259 ? 29.840 9.918 -48.802 1.00 53.78 516 LYS A C 1
ATOM 2099 O O . LYS A 1 259 ? 29.477 9.347 -47.772 1.00 53.84 516 LYS A O 1
ATOM 2105 N N . CYS A 1 260 ? 29.353 9.626 -50.011 1.00 52.91 517 CYS A N 1
ATOM 2106 C CA . CYS A 1 260 ? 28.418 8.515 -50.250 1.00 52.24 517 CYS A CA 1
ATOM 2107 C C . CYS A 1 260 ? 27.312 8.446 -49.181 1.00 49.61 517 CYS A C 1
ATOM 2108 O O . CYS A 1 260 ? 27.195 7.457 -48.458 1.00 50.56 517 CYS A O 1
ATOM 2111 N N . ARG A 1 261 ? 26.515 9.508 -49.085 1.00 46.42 518 ARG A N 1
ATOM 2112 C CA . ARG A 1 261 ? 25.527 9.638 -48.017 1.00 44.37 518 ARG A CA 1
ATOM 2113 C C . ARG A 1 261 ? 24.426 8.585 -48.116 1.00 42.63 518 ARG A C 1
ATOM 2114 O O . ARG A 1 261 ? 23.938 8.289 -49.204 1.00 42.01 518 ARG A O 1
ATOM 2122 N N . ALA A 1 262 ? 24.037 8.045 -46.962 1.00 41.40 519 ALA A N 1
ATOM 2123 C CA . ALA A 1 262 ? 22.895 7.135 -46.858 1.00 40.28 519 ALA A CA 1
ATOM 2124 C C . ALA A 1 262 ? 21.604 7.871 -47.193 1.00 37.45 519 ALA A C 1
ATOM 2125 O O . ALA A 1 262 ? 21.392 8.982 -46.714 1.00 35.77 519 ALA A O 1
ATOM 2127 N N . PRO A 1 263 ? 20.734 7.260 -48.016 1.00 36.59 520 PRO A N 1
ATOM 2128 C CA . PRO A 1 263 ? 19.418 7.869 -48.242 1.00 34.39 520 PRO A CA 1
ATOM 2129 C C . PRO A 1 263 ? 18.614 8.049 -46.956 1.00 33.18 520 PRO A C 1
ATOM 2130 O O . PRO A 1 263 ? 18.784 7.279 -46.011 1.00 34.28 520 PRO A O 1
ATOM 2134 N N . ALA A 1 264 ? 17.755 9.066 -46.934 1.00 31.11 521 ALA A N 1
ATOM 2135 C CA . ALA A 1 264 ? 16.946 9.389 -45.759 1.00 30.11 521 ALA A CA 1
ATOM 2136 C C . ALA A 1 264 ? 15.648 10.064 -46.166 1.00 28.44 521 ALA A C 1
ATOM 2137 O O . ALA A 1 264 ? 15.603 10.793 -47.159 1.00 27.72 521 ALA A O 1
ATOM 2139 N N . TRP A 1 265 ? 14.596 9.816 -45.393 1.00 28.02 522 TRP A N 1
ATOM 2140 C CA . TRP A 1 265 ? 13.372 10.601 -45.501 1.00 26.85 522 TRP A CA 1
ATOM 2141 C C . TRP A 1 265 ? 13.569 11.882 -44.694 1.00 26.10 522 TRP A C 1
ATOM 2142 O O . TRP A 1 265 ? 13.089 12.011 -43.553 1.00 25.92 522 TRP A O 1
ATOM 2153 N N . CYS A 1 266 ? 14.304 12.817 -45.278 1.00 25.86 523 CYS A N 1
ATOM 2154 C CA . CYS A 1 266 ? 14.594 14.090 -44.616 1.00 25.92 523 CYS A CA 1
ATOM 2155 C C . CYS A 1 266 ? 13.376 14.993 -44.577 1.00 24.85 523 CYS A C 1
ATOM 2156 O O . CYS A 1 266 ? 13.202 15.765 -43.637 1.00 24.94 523 CYS A O 1
ATOM 2159 N N . ASP A 1 267 ? 12.534 14.869 -45.601 1.00 24.55 524 ASP A N 1
ATOM 2160 C CA . ASP A 1 267 ? 11.549 15.875 -45.932 1.00 23.56 524 ASP A CA 1
ATOM 2161 C C . ASP A 1 267 ? 10.153 15.353 -45.651 1.00 23.78 524 ASP A C 1
ATOM 2162 O O . ASP A 1 267 ? 9.705 14.361 -46.258 1.00 24.30 524 ASP A O 1
ATOM 2167 N N . ARG A 1 268 ? 9.478 16.014 -44.709 1.00 23.70 525 ARG A N 1
ATOM 2168 C CA . ARG A 1 268 ? 8.286 15.455 -44.072 1.00 24.04 525 ARG A CA 1
ATOM 2169 C C . ARG A 1 268 ? 7.185 16.482 -43.883 1.00 23.50 525 ARG A C 1
ATOM 2170 O O . ARG A 1 268 ? 7.434 17.693 -43.880 1.00 23.06 525 ARG A O 1
ATOM 2178 N N . ILE A 1 269 ? 5.962 15.977 -43.749 1.00 23.64 526 ILE A N 1
ATOM 2179 C CA . ILE A 1 269 ? 4.799 16.806 -43.458 1.00 23.22 526 ILE A CA 1
ATOM 2180 C C . ILE A 1 269 ? 3.971 16.118 -42.389 1.00 23.49 526 ILE A C 1
ATOM 2181 O O . ILE A 1 269 ? 3.655 14.928 -42.516 1.00 24.34 526 ILE A O 1
ATOM 2186 N N . LEU A 1 270 ? 3.618 16.860 -41.341 1.00 23.22 527 LEU A N 1
ATOM 2187 C CA . LEU A 1 270 ? 2.811 16.318 -40.249 1.00 23.53 527 LEU A CA 1
ATOM 2188 C C . LEU A 1 270 ? 1.683 17.279 -39.926 1.00 23.71 527 LEU A C 1
ATOM 2189 O O . LEU A 1 270 ? 1.727 18.452 -40.326 1.00 23.59 527 LEU A O 1
ATOM 2194 N N . TRP A 1 271 ? 0.677 16.792 -39.200 1.00 24.15 528 TRP A N 1
ATOM 2195 C CA . TRP A 1 271 ? -0.481 17.618 -38.874 1.00 24.28 528 TRP A CA 1
ATOM 2196 C C . TRP A 1 271 ? -1.096 17.326 -37.519 1.00 25.47 528 TRP A C 1
ATOM 2197 O O . TRP A 1 271 ? -0.916 16.243 -36.953 1.00 25.39 528 TRP A O 1
ATOM 2208 N N . LYS A 1 272 ? -1.835 18.320 -37.021 1.00 25.93 529 LYS A N 1
ATOM 2209 C CA . LYS A 1 272 ? -2.588 18.185 -35.785 1.00 27.45 529 LYS A CA 1
ATOM 2210 C C . LYS A 1 272 ? -3.856 19.034 -35.860 1.00 27.70 529 LYS A C 1
ATOM 2211 O O . LYS A 1 272 ? -3.804 20.212 -36.218 1.00 27.24 529 LYS A O 1
ATOM 2216 N N . GLY A 1 273 ? -4.992 18.432 -35.526 1.00 28.72 530 GLY A N 1
ATOM 2217 C CA . GLY A 1 273 ? -6.275 19.138 -35.481 1.00 29.25 530 GLY A CA 1
ATOM 2218 C C . GLY A 1 273 ? -7.460 18.271 -35.864 1.00 29.98 530 GLY A C 1
ATOM 2219 O O . GLY A 1 273 ? -7.304 17.209 -36.469 1.00 30.06 530 GLY A O 1
ATOM 2220 N N . LYS A 1 274 ? -8.649 18.732 -35.489 1.00 31.23 531 LYS A N 1
ATOM 2221 C CA . LYS A 1 274 ? -9.905 18.088 -35.846 1.00 31.81 531 LYS A CA 1
ATOM 2222 C C . LYS A 1 274 ? -10.234 18.285 -37.330 1.00 30.07 531 LYS A C 1
ATOM 2223 O O . LYS A 1 274 ? -9.794 19.253 -37.956 1.00 28.43 531 LYS A O 1
ATOM 2228 N N . ASN A 1 275 ? -11.004 17.346 -37.877 1.00 30.45 532 ASN A N 1
ATOM 2229 C CA . ASN A 1 275 ? -11.538 17.423 -39.245 1.00 29.80 532 ASN A CA 1
ATOM 2230 C C . ASN A 1 275 ? -10.462 17.535 -40.328 1.00 28.29 532 ASN A C 1
ATOM 2231 O O . ASN A 1 275 ? -10.615 18.295 -41.284 1.00 27.61 532 ASN A O 1
ATOM 2236 N N . ILE A 1 276 ? -9.373 16.793 -40.171 1.00 27.80 533 ILE A N 1
ATOM 2237 C CA . ILE A 1 276 ? -8.335 16.737 -41.191 1.00 26.75 533 ILE A CA 1
ATOM 2238 C C . ILE A 1 276 ? -8.287 15.316 -41.770 1.00 27.74 533 ILE A C 1
ATOM 2239 O O . ILE A 1 276 ? -8.377 14.342 -41.033 1.00 28.74 533 ILE A O 1
ATOM 2244 N N . THR A 1 277 ? -8.195 15.222 -43.094 1.00 27.82 534 THR A N 1
ATOM 2245 C CA . THR A 1 277 ? -7.994 13.959 -43.802 1.00 28.70 534 THR A CA 1
ATOM 2246 C C . THR A 1 277 ? -6.932 14.177 -44.854 1.00 27.52 534 THR A C 1
ATOM 2247 O O . THR A 1 277 ? -7.029 15.104 -45.661 1.00 26.79 534 THR A O 1
ATOM 2251 N N . GLN A 1 278 ? -5.906 13.338 -44.832 1.00 27.48 535 GLN A N 1
ATOM 2252 C CA . GLN A 1 278 ? -4.858 13.412 -45.826 1.00 26.58 535 GLN A CA 1
ATOM 2253 C C . GLN A 1 278 ? -5.326 12.632 -47.043 1.00 27.32 535 GLN A C 1
ATOM 2254 O O . GLN A 1 278 ? -5.741 11.490 -46.920 1.00 27.74 535 GLN A O 1
ATOM 2260 N N . LEU A 1 279 ? -5.272 13.276 -48.203 1.00 26.94 536 LEU A N 1
ATOM 2261 C CA . LEU A 1 279 ? -5.674 12.670 -49.459 1.00 28.48 536 LEU A CA 1
ATOM 2262 C C . LEU A 1 279 ? -4.456 12.147 -50.226 1.00 28.12 536 LEU A C 1
ATOM 2263 O O . LEU A 1 279 ? -4.574 11.261 -51.054 1.00 29.20 536 LEU A O 1
ATOM 2268 N N . SER A 1 280 ? -3.285 12.699 -49.960 1.00 26.58 537 SER A N 1
ATOM 2269 C CA . SER A 1 280 ? -2.081 12.213 -50.605 1.00 27.11 537 SER A CA 1
ATOM 2270 C C . SER A 1 280 ? -0.840 12.677 -49.862 1.00 25.93 537 SER A C 1
ATOM 2271 O O . SER A 1 280 ? -0.876 13.651 -49.104 1.00 25.17 537 SER A O 1
ATOM 2274 N N . TYR A 1 281 ? 0.252 11.964 -50.106 1.00 26.43 538 TYR A N 1
ATOM 2275 C CA . TYR A 1 281 ? 1.560 12.264 -49.529 1.00 25.70 538 TYR A CA 1
ATOM 2276 C C . TYR A 1 281 ? 2.584 11.639 -50.479 1.00 26.92 538 TYR A C 1
ATOM 2277 O O . TYR A 1 281 ? 2.654 10.416 -50.603 1.00 27.49 538 TYR A O 1
ATOM 2286 N N . GLN A 1 282 ? 3.334 12.473 -51.184 1.00 26.94 539 GLN A N 1
ATOM 2287 C CA . GLN A 1 282 ? 4.261 11.973 -52.172 1.00 28.92 539 GLN A CA 1
ATOM 2288 C C . GLN A 1 282 ? 5.473 12.861 -52.376 1.00 27.74 539 GLN A C 1
ATOM 2289 O O . GLN A 1 282 ? 5.510 14.002 -51.921 1.00 27.26 539 GLN A O 1
ATOM 2295 N N . SER A 1 283 ? 6.483 12.293 -53.030 1.00 28.22 540 SER A N 1
ATOM 2296 C CA . SER A 1 283 ? 7.655 13.034 -53.478 1.00 27.25 540 SER A CA 1
ATOM 2297 C C . SER A 1 283 ? 7.525 13.183 -54.969 1.00 28.12 540 SER A C 1
ATOM 2298 O O . SER A 1 283 ? 6.718 12.492 -55.590 1.00 29.09 540 SER A O 1
ATOM 2301 N N . HIS A 1 284 ? 8.341 14.058 -55.547 1.00 27.94 541 HIS A N 1
ATOM 2302 C CA . HIS A 1 284 ? 8.275 14.347 -56.974 1.00 29.14 541 HIS A CA 1
ATOM 2303 C C . HIS A 1 284 ? 9.652 14.181 -57.597 1.00 30.30 541 HIS A C 1
ATOM 2304 O O . HIS A 1 284 ? 10.451 15.110 -57.622 1.00 29.97 541 HIS A O 1
ATOM 2311 N N . MET A 1 285 ? 9.904 12.976 -58.105 1.00 31.62 542 MET A N 1
ATOM 2312 C CA . MET A 1 285 ? 11.214 12.579 -58.597 1.00 32.69 542 MET A CA 1
ATOM 2313 C C . MET A 1 285 ? 11.663 13.378 -59.817 1.00 33.63 542 MET A C 1
ATOM 2314 O O . MET A 1 285 ? 12.862 13.573 -60.022 1.00 33.87 542 MET A O 1
ATOM 2319 N N . ALA A 1 286 ? 10.700 13.833 -60.615 1.00 33.91 543 ALA A N 1
ATOM 2320 C CA . ALA A 1 286 ? 10.979 14.491 -61.894 1.00 35.40 543 ALA A CA 1
ATOM 2321 C C . ALA A 1 286 ? 11.788 15.796 -61.757 1.00 34.48 543 ALA A C 1
ATOM 2322 O O . ALA A 1 286 ? 12.449 16.207 -62.706 1.00 36.07 543 ALA A O 1
ATOM 2324 N N . LEU A 1 287 ? 11.725 16.441 -60.596 1.00 32.13 544 LEU A N 1
ATOM 2325 C CA . LEU A 1 287 ? 12.484 17.672 -60.352 1.00 31.89 544 LEU A CA 1
ATOM 2326 C C . LEU A 1 287 ? 13.887 17.333 -59.876 1.00 31.96 544 LEU A C 1
ATOM 2327 O O . LEU A 1 287 ? 14.067 16.640 -58.878 1.00 31.31 544 LEU A O 1
ATOM 2332 N N . LYS A 1 288 ? 14.874 17.803 -60.622 1.00 33.60 545 LYS A N 1
ATOM 2333 C CA . LYS A 1 288 ? 16.268 17.419 -60.414 1.00 34.77 545 LYS A CA 1
ATOM 2334 C C . LYS A 1 288 ? 17.216 18.614 -60.162 1.00 34.69 545 LYS A C 1
ATOM 2335 O O . LYS A 1 288 ? 18.437 18.447 -60.188 1.00 35.55 545 LYS A O 1
ATOM 2340 N N . THR A 1 289 ? 16.658 19.808 -59.940 1.00 33.77 546 THR A N 1
ATOM 2341 C CA . THR A 1 289 ? 17.455 21.000 -59.638 1.00 34.08 546 THR A CA 1
ATOM 2342 C C . THR A 1 289 ? 18.307 20.798 -58.373 1.00 32.49 546 THR A C 1
ATOM 2343 O O . THR A 1 289 ? 19.416 21.304 -58.280 1.00 32.96 546 THR A O 1
ATOM 2347 N N . SER A 1 290 ? 17.784 20.036 -57.420 1.00 30.57 547 SER A N 1
ATOM 2348 C CA . SER A 1 290 ? 18.391 19.913 -56.103 1.00 29.49 547 SER A CA 1
ATOM 2349 C C . SER A 1 290 ? 18.857 18.498 -55.810 1.00 29.58 547 SER A C 1
ATOM 2350 O O . SER A 1 290 ? 18.565 17.573 -56.556 1.00 30.06 547 SER A O 1
ATOM 2353 N N . ASP A 1 291 ? 19.574 18.349 -54.703 1.00 29.18 548 ASP A N 1
ATOM 2354 C CA . ASP A 1 291 ? 19.967 17.042 -54.212 1.00 29.94 548 ASP A CA 1
ATOM 2355 C C . ASP A 1 291 ? 18.886 16.415 -53.327 1.00 28.62 548 ASP A C 1
ATOM 2356 O O . ASP A 1 291 ? 19.045 15.282 -52.880 1.00 28.73 548 ASP A O 1
ATOM 2361 N N . HIS A 1 292 ? 17.804 17.161 -53.079 1.00 27.61 549 HIS A N 1
ATOM 2362 C CA . HIS A 1 292 ? 16.570 16.621 -52.507 1.00 26.93 549 HIS A CA 1
ATOM 2363 C C . HIS A 1 292 ? 15.477 16.620 -53.575 1.00 26.93 549 HIS A C 1
ATOM 2364 O O . HIS A 1 292 ? 15.530 17.403 -54.523 1.00 27.62 549 HIS A O 1
ATOM 2371 N N . LYS A 1 293 ? 14.475 15.767 -53.396 1.00 26.44 550 LYS A N 1
ATOM 2372 C CA . LYS A 1 293 ? 13.236 15.863 -54.154 1.00 26.56 550 LYS A CA 1
ATOM 2373 C C . LYS A 1 293 ? 12.200 16.613 -53.303 1.00 25.31 550 LYS A C 1
ATOM 2374 O O . LYS A 1 293 ? 12.231 16.531 -52.068 1.00 24.43 550 LYS A O 1
ATOM 2380 N N . PRO A 1 294 ? 11.297 17.360 -53.952 1.00 25.37 551 PRO A N 1
ATOM 2381 C CA . PRO A 1 294 ? 10.200 17.988 -53.220 1.00 24.85 551 PRO A CA 1
ATOM 2382 C C . PRO A 1 294 ? 9.183 16.968 -52.730 1.00 24.60 551 PRO A C 1
ATOM 2383 O O . PRO A 1 294 ? 9.008 15.925 -53.363 1.00 25.62 551 PRO A O 1
ATOM 2387 N N . VAL A 1 295 ? 8.522 17.295 -51.626 1.00 23.75 552 VAL A N 1
ATOM 2388 C CA . VAL A 1 295 ? 7.449 16.503 -51.065 1.00 23.69 552 VAL A CA 1
ATOM 2389 C C . VAL A 1 295 ? 6.177 17.345 -50.997 1.00 23.26 552 VAL A C 1
ATOM 2390 O O . VAL A 1 295 ? 6.238 18.553 -50.776 1.00 22.95 552 VAL A O 1
ATOM 2394 N N . SER A 1 296 ? 5.031 16.701 -51.210 1.00 23.78 553 SER A N 1
ATOM 2395 C CA . SER A 1 296 ? 3.729 17.368 -51.116 1.00 23.52 553 SER A CA 1
ATOM 2396 C C . SER A 1 296 ? 2.700 16.490 -50.407 1.00 23.81 553 SER A C 1
ATOM 2397 O O . SER A 1 296 ? 2.826 15.264 -50.381 1.00 23.65 553 SER A O 1
ATOM 2400 N N . SER A 1 297 ? 1.709 17.147 -49.806 1.00 23.62 554 SER A N 1
ATOM 2401 C CA . SER A 1 297 ? 0.531 16.488 -49.288 1.00 24.28 554 SER A CA 1
ATOM 2402 C C . SER A 1 297 ? -0.684 17.371 -49.536 1.00 24.23 554 SER A C 1
ATOM 2403 O O . SER A 1 297 ? -0.594 18.589 -49.455 1.00 24.37 554 SER A O 1
ATOM 2406 N N . VAL A 1 298 ? -1.803 16.757 -49.885 1.00 24.52 555 VAL A N 1
ATOM 2407 C CA . VAL A 1 298 ? -3.051 17.475 -50.025 1.00 24.69 555 VAL A CA 1
ATOM 2408 C C . VAL A 1 298 ? -3.999 16.960 -48.933 1.00 24.93 555 VAL A C 1
ATOM 2409 O O . VAL A 1 298 ? -4.084 15.750 -48.687 1.00 24.58 555 VAL A O 1
ATOM 2413 N N . PHE A 1 299 ? -4.655 17.895 -48.249 1.00 25.07 556 PHE A N 1
ATOM 2414 C CA . PHE A 1 299 ? -5.581 17.583 -47.162 1.00 25.53 556 PHE A CA 1
ATOM 2415 C C . PHE A 1 299 ? -6.966 18.133 -47.466 1.00 26.44 556 PHE A C 1
ATOM 2416 O O . PHE A 1 299 ? -7.096 19.189 -48.086 1.00 25.44 556 PHE A O 1
ATOM 2424 N N . ASP A 1 300 ? -7.996 17.418 -47.016 1.00 27.68 557 ASP A N 1
ATOM 2425 C CA . ASP A 1 300 ? -9.319 17.995 -46.874 1.00 28.83 557 ASP A CA 1
ATOM 2426 C C . ASP A 1 300 ? -9.420 18.407 -45.415 1.00 27.92 557 ASP A C 1
ATOM 2427 O O . ASP A 1 300 ? -9.242 17.584 -44.515 1.00 28.14 557 ASP A O 1
ATOM 2432 N N . ILE A 1 301 ? -9.694 19.684 -45.183 1.00 26.84 558 ILE A N 1
ATOM 2433 C CA . ILE A 1 301 ? -9.754 20.219 -43.830 1.00 26.01 558 ILE A CA 1
ATOM 2434 C C . ILE A 1 301 ? -11.094 20.888 -43.607 1.00 26.70 558 ILE A C 1
ATOM 2435 O O . ILE A 1 301 ? -11.487 21.766 -44.377 1.00 26.45 558 ILE A O 1
ATOM 2440 N N . GLY A 1 302 ? -11.792 20.473 -42.553 1.00 27.33 559 GLY A N 1
ATOM 2441 C CA . GLY A 1 302 ? -13.069 21.085 -42.191 1.00 28.52 559 GLY A CA 1
ATOM 2442 C C . GLY A 1 302 ? -12.848 22.430 -41.523 1.00 28.42 559 GLY A C 1
ATOM 2443 O O . GLY A 1 302 ? -12.095 22.522 -40.560 1.00 29.48 559 GLY A O 1
ATOM 2444 N N . VAL A 1 303 ? -13.498 23.471 -42.029 1.00 28.35 560 VAL A N 1
ATOM 2445 C CA . VAL A 1 303 ? -13.331 24.833 -41.516 1.00 27.67 560 VAL A CA 1
ATOM 2446 C C . VAL A 1 303 ? -14.673 25.335 -41.024 1.00 28.71 560 VAL A C 1
ATOM 2447 O O . VAL A 1 303 ? -15.691 25.037 -41.634 1.00 29.18 560 VAL A O 1
ATOM 2451 N N . ARG A 1 304 ? -14.678 26.069 -39.910 1.00 29.02 561 ARG A N 1
ATOM 2452 C CA . ARG A 1 304 ? -15.914 26.631 -39.356 1.00 30.90 561 ARG A CA 1
ATOM 2453 C C . ARG A 1 304 ? -16.317 27.883 -40.128 1.00 30.85 561 ARG A C 1
ATOM 2454 O O . ARG A 1 304 ? -15.622 28.892 -40.064 1.00 31.24 561 ARG A O 1
ATOM 2462 N N . VAL A 1 305 ? -17.443 27.816 -40.836 1.00 30.66 562 VAL A N 1
ATOM 2463 C CA . VAL A 1 305 ? -17.932 28.924 -41.655 1.00 30.30 562 VAL A CA 1
ATOM 2464 C C . VAL A 1 305 ? -19.212 29.465 -41.068 1.00 31.92 562 VAL A C 1
ATOM 2465 O O . VAL A 1 305 ? -20.034 28.710 -40.552 1.00 32.75 562 VAL A O 1
ATOM 2469 N N . VAL A 1 306 ? -19.383 30.781 -41.129 1.00 32.51 563 VAL A N 1
ATOM 2470 C CA . VAL A 1 306 ? -20.599 31.397 -40.610 1.00 34.70 563 VAL A CA 1
ATOM 2471 C C . VAL A 1 306 ? -21.689 31.230 -41.650 1.00 35.72 563 VAL A C 1
ATOM 2472 O O . VAL A 1 306 ? -21.487 31.536 -42.829 1.00 35.34 563 VAL A O 1
ATOM 2476 N N . ALA A 1 307 ? -22.833 30.729 -41.209 1.00 37.31 564 ALA A N 1
ATOM 2477 C CA . ALA A 1 307 ? -23.985 30.569 -42.065 1.00 39.16 564 ALA A CA 1
ATOM 2478 C C . ALA A 1 307 ? -24.598 31.934 -42.318 1.00 42.16 564 ALA A C 1
ATOM 2479 O O . ALA A 1 307 ? -24.716 32.732 -41.391 1.00 44.03 564 ALA A O 1
ATOM 2481 N N . HIS A 1 308 ? -25.020 32.186 -43.556 1.00 43.62 565 HIS A N 1
ATOM 2482 C CA . HIS A 1 308 ? -25.669 33.448 -43.915 1.00 46.26 565 HIS A CA 1
ATOM 2483 C C . HIS A 1 308 ? -27.088 33.531 -43.385 1.00 49.47 565 HIS A C 1
ATOM 2484 O O . HIS A 1 308 ? -27.882 32.605 -43.558 1.00 50.16 565 HIS A O 1
ATOM 2491 N N . HIS A 1 309 ? -27.416 34.658 -42.757 1.00 52.07 566 HIS A N 1
ATOM 2492 C CA . HIS A 1 309 ? -28.764 34.897 -42.258 1.00 55.15 566 HIS A CA 1
ATOM 2493 C C . HIS A 1 309 ? -29.562 35.675 -43.302 1.00 57.54 566 HIS A C 1
ATOM 2494 O O . HIS A 1 309 ? -29.048 36.623 -43.880 1.00 57.44 566 HIS A O 1
ATOM 2501 N N . HIS A 1 310 ? -30.808 35.265 -43.546 1.00 59.96 567 HIS A N 1
ATOM 2502 C CA . HIS A 1 310 ? -31.696 35.965 -44.488 1.00 63.07 567 HIS A CA 1
ATOM 2503 C C . HIS A 1 310 ? -33.033 36.289 -43.833 1.00 66.02 567 HIS A C 1
ATOM 2504 O O . HIS A 1 310 ? -33.639 35.426 -43.204 1.00 66.34 567 HIS A O 1
#

GO terms:
  GO:0052658 inositol-1,4,5-trisphosphate 5-phosphatase activity (F, IDA)
  GO:0005829 cytosol (C, IDA)
  GO:0016020 membrane (C, IDA)
  GO:0004439 phosphatidylinositol-4,5-bisphosphate 5-phosphatase activity (F, IDA)
  GO:0046856 phosphatidylinositol dephosphorylation (P, IDA)
  GO:0005515 protein binding (F, IPI)
  GO:0052658 inositol-1,4,5-trisphosphate 5-phosphatase activity (F, TAS)
  GO:0052659 inositol-1,3,4,5-tetrakisphosphate 5-phosphatase activity (F, TAS)
  GO:0043647 inositol phosphate metabolic process (P, TAS)
  GO:0005886 plasma membrane (C, TAS)
  GO:0031901 early endosome membrane (C, EXP)
  GO:0005793 endoplasmic reticulum-Golgi intermediate compartment (C, EXP)
  GO:0005794 Golgi apparatus (C, EXP)

Foldseek 3Di:
DDKDWDKFKEKEKEEEQQQDFDDDQCLLPAPNPDDAGQKYKYKYANLHPDPCLQVPDDDVSQVRVVVSNCRNHDPPFRKDWDDWDDASGIIITMIGGPVQVVQKADKWKDWADCDVVGGTNNWAKIKIWIARANFIEMEMETAFDADAVCLVRLLVRQVRNQVPDFTDDPDPPDDTDTQVPGQKYKYWYQSHWFFPDDDQVVLVVCVVVQVQVVSVVRTSVVVCVVVVSDDPQKDFDDDSERAFDFADAPDLHHDPDPPRDRGGNRIGMIMHHPAKDKPDWYWRSVDRSHRGTMIMIMIIHIHIHDDDDD